Protein 1B8P (pdb70)

InterPro domains:
  IPR001236 Lactate/malate dehydrogenase, N-terminal [PF00056] (6-155)
  IPR001557 L-lactate/malate dehydrogenase [PIRSF000102] (4-310)
  IPR010945 Malate dehydrogenase, type 2 [MF_01517] (2-328)
  IPR010945 Malate dehydrogenase, type 2 [PTHR23382] (4-323)
  IPR010945 Malate dehydrogenase, type 2 [TIGR01759] (4-322)
  IPR015955 Lactate dehydrogenase/glycoside hydrolase, family 4, C-terminal [G3DSA:3.90.110.10] (158-329)
  IPR015955 Lactate dehydrogenase/glycoside hydrolase, family 4, C-terminal [SSF56327] (160-328)
  IPR022383 Lactate/malate dehydrogenase, C-terminal [PF02866] (160-324)
  IPR036291 NAD(P)-binding domain superfamily [SSF51735] (4-158)

CATH classification: 3.40.50.720 (+1 more: 3.90.110.10)

Secondary structure (DSSP, 8-state):
-PPEEEEESSTTSHHHHHHHHHHHTTTTT-TT--EEEEEE--S-HHHHHHHHHHHHHHHTTT-TTEEEEEEESSHHHHTTT-SEEEE-------TT--HHHHHHHHHHHHHHHHHHHHHHS-TT-EEEE-SSSHHHHHHHHHHT-TTS-GGGEEE--HHHHHHHHHHHHHHHT--GGGEES-EEEB-SSTT-EEE-SS-EETTEEHHHHH--HHHIIIIIHHHHHTHHHHHHHHHSS--HHHHHHHHHHHHHHHHH--TT--EEEEEE--SGGGPPTT-EEEEEEEEETTEEEEPP-----HHHHHHHHHHHHHHHHHHHHHGGGG-

Sequence (327 aa):
KTPMRVAVTGAAGQICYSLLFRIANGDMLGKDQPVILQLLEIPNEKAQKALQGVMMEIDDCAFPLLAGMTAHADPMTAFKDADVALLVGARPRGPGMERKDLLEANAQIFTVQGKAIDAVASRNIKVLVVGNPANTNAYIAMKSAPSLPAKNFTAMLRLDHNRALSQIAAKTGKPVSSIEKLFVWGNHSPTMYADYRYAQIDGASVKDMINDDAWNRDTFLPTV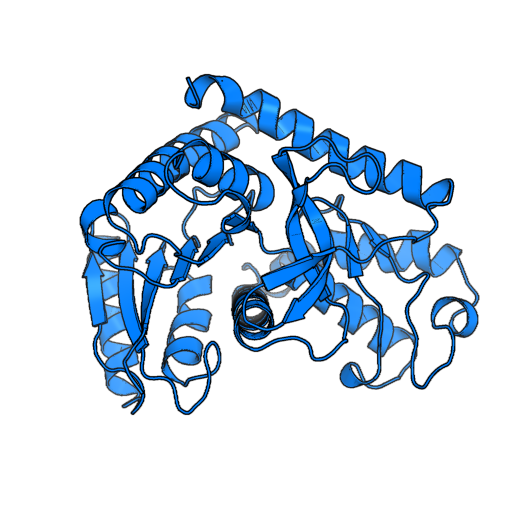GKRGAAIIDARGVSSAASAANAAIDHIHDWVLGTAGKWTTMGIPSDGSYGIPEGVIFGFPVTTENGEYKIVQGLSIDAFSQERINVTLNELLEEQNGVQHLLG

Solvent-accessible surface area: 14045 Å² total; per-residue (Å²): 149,112,52,42,88,0,0,0,2,16,0,32,30,131,43,0,100,36,0,0,37,87,1,1,65,4,36,0,7,15,138,90,12,30,2,24,0,6,0,11,19,102,96,83,143,180,17,45,152,48,1,92,23,12,19,107,76,0,90,124,61,87,36,134,25,34,60,25,33,68,44,28,48,64,24,84,68,0,0,102,74,0,48,1,0,0,0,15,18,33,96,92,141,18,143,81,32,97,92,134,62,29,9,68,34,1,0,100,52,0,14,74,17,0,127,0,0,29,68,31,6,34,112,102,1,37,0,0,0,6,5,78,16,0,1,6,1,0,16,0,0,14,106,13,1,112,71,12,50,51,103,12,0,0,0,2,0,20,10,6,1,34,31,0,26,46,35,0,14,79,101,29,64,74,84,77,104,22,12,75,62,3,0,0,0,0,2,30,23,94,29,0,3,1,0,4,41,67,1,55,1,116,58,47,42,0,75,102,76,25,124,70,64,53,23,6,118,99,58,0,4,53,50,2,16,138,88,20,65,54,39,85,126,87,150,57,80,70,17,11,66,50,8,1,47,0,0,3,35,2,0,61,18,3,39,91,20,14,108,55,76,35,1,1,2,0,0,17,5,93,30,17,47,66,2,58,138,18,8,3,0,0,0,0,0,34,4,124,136,10,84,42,153,20,20,114,74,18,67,51,62,83,49,0,70,110,55,3,64,80,0,20,78,38,7,71,82,14,37,117,23,0,86,110,50,41,129

Nearest PDB structures (foldseek):
  1b8p-assembly1_A  TM=1.003E+00  e=4.719E-67  Aquaspirillum arcticum
  3d5t-assembly2_D  TM=9.968E-01  e=7.799E-53  Burkholderia pseudomallei 1710b
  3d5t-assembly2_C  TM=9.960E-01  e=8.515E-51  Burkholderia pseudomallei 1710b
  1y7t-assembly1_A  TM=9.848E-01  e=8.787E-49  Thermus thermophilus
  1wzi-assembly1_B  TM=9.848E-01  e=1.305E-48  Thermus thermophilus

Radius of gyration: 19.3 Å; Cα contacts (8 Å, |Δi|>4): 641; chains: 1; bounding box: 53×43×47 Å

Organism: Aquaspirillum arcticum (NCBI:txid87645)

Structure (mmCIF, N/CA/C/O backbone):
data_1B8P
#
_entry.id   1B8P
#
_cell.length_a   59.080
_cell.length_b   102.170
_cell.length_c   53.790
_cell.angle_alpha   90.00
_cell.angle_beta   90.00
_cell.angle_gamma   90.00
#
_symmetry.space_group_name_H-M   'P 21 21 2'
#
loop_
_entity.id
_entity.type
_entity.pdbx_description
1 polymer 'PROTEIN (MALATE DEHYDROGENASE)'
2 water water
#
loop_
_atom_site.group_PDB
_atom_site.id
_atom_site.type_symbol
_atom_site.label_atom_id
_atom_site.label_alt_id
_atom_site.label_comp_id
_atom_site.label_asym_id
_atom_site.label_entity_id
_atom_site.label_seq_id
_atom_site.pdbx_PDB_ins_code
_atom_site.Cartn_x
_atom_site.Cartn_y
_atom_site.Cartn_z
_atom_site.occupancy
_atom_site.B_iso_or_equiv
_atom_site.auth_seq_id
_atom_site.auth_comp_id
_atom_site.auth_asym_id
_atom_site.auth_atom_id
_atom_site.pdbx_PDB_model_num
ATOM 1 N N . LYS A 1 3 ? 16.902 8.320 58.694 1.00 43.46 3 LYS A N 1
ATOM 2 C CA . LYS A 1 3 ? 16.718 9.793 58.529 1.00 40.97 3 LYS A CA 1
ATOM 3 C C . LYS A 1 3 ? 16.071 10.176 57.200 1.00 38.56 3 LYS A C 1
ATOM 4 O O . LYS A 1 3 ? 15.937 9.346 56.298 1.00 40.48 3 LYS A O 1
ATOM 10 N N . THR A 1 4 ? 15.621 11.423 57.114 1.00 34.61 4 THR A N 1
ATOM 11 C CA . THR A 1 4 ? 14.941 11.936 55.924 1.00 31.02 4 THR A CA 1
ATOM 12 C C . THR A 1 4 ? 15.754 11.821 54.625 1.00 25.29 4 THR A C 1
ATOM 13 O O . THR A 1 4 ? 16.925 12.183 54.576 1.00 22.70 4 THR A O 1
ATOM 17 N N . PRO A 1 5 ? 15.135 11.284 53.561 1.00 23.14 5 PRO A N 1
ATOM 18 C CA . PRO A 1 5 ? 15.837 11.129 52.289 1.00 22.43 5 PRO A CA 1
ATOM 19 C C . PRO A 1 5 ? 16.287 12.423 51.631 1.00 19.34 5 PRO A C 1
ATOM 20 O O . PRO A 1 5 ? 15.619 13.454 51.721 1.00 20.51 5 PRO A O 1
ATOM 24 N N . MET A 1 6 ? 17.431 12.351 50.966 1.00 16.48 6 MET A N 1
ATOM 25 C CA . MET A 1 6 ? 17.983 13.488 50.254 1.00 13.63 6 MET A CA 1
ATOM 26 C C . MET A 1 6 ? 17.694 13.312 48.783 1.00 11.09 6 MET A C 1
ATOM 27 O O . MET A 1 6 ? 17.759 12.199 48.267 1.00 11.83 6 MET A O 1
ATOM 32 N N . ARG A 1 7 ? 17.337 14.401 48.108 1.00 10.49 7 ARG A N 1
ATOM 33 C CA . ARG A 1 7 ? 17.034 14.343 46.685 1.00 9.27 7 ARG A CA 1
ATOM 34 C C . ARG A 1 7 ? 18.303 14.621 45.910 1.00 9.47 7 ARG A C 1
ATOM 35 O O . ARG A 1 7 ? 18.942 15.656 46.092 1.00 10.98 7 ARG A O 1
ATOM 43 N N . VAL A 1 8 ? 18.700 13.652 45.098 1.00 8.79 8 VAL A N 1
ATOM 44 C CA . VAL A 1 8 ? 19.912 13.739 44.302 1.00 6.06 8 VAL A CA 1
ATOM 45 C C . VAL A 1 8 ? 19.551 13.790 42.846 1.00 5.15 8 VAL A C 1
ATOM 46 O O . VAL A 1 8 ? 18.977 12.848 42.324 1.00 6.62 8 VAL A O 1
ATOM 50 N N . ALA A 1 9 ? 19.888 14.896 42.191 1.00 4.01 9 ALA A N 1
ATOM 51 C CA . ALA A 1 9 ? 19.614 15.068 40.780 1.00 5.95 9 ALA A CA 1
ATOM 52 C C . ALA A 1 9 ? 20.873 14.747 40.002 1.00 6.28 9 ALA A C 1
ATOM 53 O O . ALA A 1 9 ? 21.960 15.199 40.368 1.00 9.28 9 ALA A O 1
ATOM 55 N N . VAL A 1 10 ? 20.730 13.985 38.924 1.00 4.61 10 VAL A N 1
ATOM 56 C CA . VAL A 1 10 ? 21.871 13.595 38.103 1.00 7.76 10 VAL A CA 1
ATOM 57 C C . VAL A 1 10 ? 21.552 13.764 36.631 1.00 8.30 10 VAL A C 1
ATOM 58 O O . VAL A 1 10 ? 20.495 13.323 36.170 1.00 11.06 10 VAL A O 1
ATOM 62 N N . THR A 1 11 ? 22.450 14.418 35.894 1.00 6.75 11 THR A N 1
ATOM 63 C CA . THR A 1 11 ? 22.244 14.639 34.460 1.00 6.96 11 THR A CA 1
ATOM 64 C C . THR A 1 11 ? 22.963 13.591 33.615 1.00 5.03 11 THR A C 1
ATOM 65 O O . THR A 1 11 ? 23.781 12.845 34.141 1.00 7.68 11 THR A O 1
ATOM 69 N N . GLY A 1 12 ? 22.659 13.556 32.315 1.00 5.02 12 GLY A N 1
ATOM 70 C CA . GLY A 1 12 ? 23.235 12.571 31.404 1.00 7.68 12 GLY A CA 1
ATOM 71 C C . GLY A 1 12 ? 23.113 11.172 31.996 1.00 10.02 12 GLY A C 1
ATOM 72 O O . GLY A 1 12 ? 24.006 10.325 31.822 1.00 8.36 12 GLY A O 1
ATOM 73 N N . ALA A 1 13 ? 21.961 10.908 32.621 1.00 9.29 13 ALA A N 1
ATOM 74 C CA . ALA A 1 13 ? 21.709 9.648 33.326 1.00 8.08 13 ALA A CA 1
ATOM 75 C C . ALA A 1 13 ? 21.708 8.333 32.554 1.00 6.70 13 ALA A C 1
ATOM 76 O O . ALA A 1 13 ? 21.788 7.283 33.173 1.00 8.86 13 ALA A O 1
ATOM 78 N N . ALA A 1 14 ? 21.582 8.376 31.232 1.00 6.32 14 ALA A N 1
ATOM 79 C CA . ALA A 1 14 ? 21.615 7.157 30.440 1.00 9.11 14 ALA A CA 1
ATOM 80 C C . ALA A 1 14 ? 23.010 6.953 29.847 1.00 11.62 14 ALA A C 1
ATOM 81 O O . ALA A 1 14 ? 23.194 6.078 29.013 1.00 13.56 14 ALA A O 1
ATOM 83 N N . GLY A 1 15 ? 23.970 7.800 30.228 1.00 12.75 15 GLY A N 1
ATOM 84 C CA . GLY A 1 15 ? 25.329 7.697 29.711 1.00 10.71 15 GLY A CA 1
ATOM 85 C C . GLY A 1 15 ? 26.250 6.768 30.488 1.00 11.26 15 GLY A C 1
ATOM 86 O O . GLY A 1 15 ? 25.900 6.238 31.545 1.00 9.26 15 GLY A O 1
ATOM 87 N N . GLN A 1 16 ? 27.471 6.637 29.992 1.00 11.32 16 GLN A N 1
ATOM 88 C CA . GLN A 1 16 ? 28.457 5.755 30.596 1.00 11.51 16 GLN A CA 1
ATOM 89 C C . GLN A 1 16 ? 28.853 6.024 32.033 1.00 9.59 16 GLN A C 1
ATOM 90 O O . GLN A 1 16 ? 28.853 5.117 32.846 1.00 8.58 16 GLN A O 1
ATOM 96 N N . ILE A 1 17 ? 29.268 7.251 32.343 1.00 7.52 17 ILE A N 1
ATOM 97 C CA . ILE A 1 17 ? 29.669 7.551 33.714 1.00 6.28 17 ILE A CA 1
ATOM 98 C C . ILE A 1 17 ? 28.546 7.228 34.679 1.00 6.61 17 ILE A C 1
ATOM 99 O O . ILE A 1 17 ? 28.758 6.637 35.744 1.00 4.60 17 ILE A O 1
ATOM 104 N N . CYS A 1 18 ? 27.336 7.632 34.309 1.00 8.69 18 CYS A N 1
ATOM 105 C CA . CYS A 1 18 ? 26.188 7.371 35.166 1.00 8.46 18 CYS A CA 1
ATOM 106 C C . CYS A 1 18 ? 25.909 5.879 35.366 1.00 7.87 18 CYS A C 1
ATOM 107 O O . CYS A 1 18 ? 25.497 5.464 36.454 1.00 7.91 18 CYS A O 1
ATOM 110 N N . TYR A 1 19 ? 26.159 5.073 34.335 1.00 8.64 19 TYR A N 1
ATOM 111 C CA . TYR A 1 19 ? 25.936 3.634 34.466 1.00 10.56 19 TYR A CA 1
ATOM 112 C C . TYR A 1 19 ? 26.803 3.016 35.582 1.00 11.67 19 TYR A C 1
ATOM 113 O O . TYR A 1 19 ? 26.407 2.011 36.173 1.00 10.70 19 TYR A O 1
ATOM 122 N N . SER A 1 20 ? 27.970 3.612 35.863 1.00 11.14 20 SER A N 1
ATOM 123 C CA . SER A 1 20 ? 28.829 3.136 36.957 1.00 13.21 20 SER A CA 1
ATOM 124 C C . SER A 1 20 ? 28.508 3.935 38.216 1.00 13.62 20 SER A C 1
ATOM 125 O O . SER A 1 20 ? 28.797 3.503 39.328 1.00 19.22 20 SER A O 1
ATOM 128 N N . LEU A 1 21 ? 27.927 5.117 38.043 1.00 10.53 21 LEU A N 1
ATOM 129 C CA . LEU A 1 21 ? 27.612 5.990 39.173 1.00 9.88 21 LEU A CA 1
ATOM 130 C C . LEU A 1 21 ? 26.312 5.734 39.944 1.00 6.83 21 LEU A C 1
ATOM 131 O O . LEU A 1 21 ? 26.307 5.665 41.178 1.00 7.22 21 LEU A O 1
ATOM 136 N N . LEU A 1 22 ? 25.213 5.605 39.224 1.00 7.66 22 LEU A N 1
ATOM 137 C CA . LEU A 1 22 ? 23.911 5.451 39.876 1.00 8.96 22 LEU A CA 1
ATOM 138 C C . LEU A 1 22 ? 23.751 4.305 40.875 1.00 8.06 22 LEU A C 1
ATOM 139 O O . LEU A 1 22 ? 23.157 4.488 41.940 1.00 10.16 22 LEU A O 1
ATOM 144 N N . PHE A 1 23 ? 24.276 3.130 40.536 1.00 7.48 23 PHE A N 1
ATOM 145 C CA . PHE A 1 23 ? 24.162 1.966 41.403 1.00 7.15 23 PHE A CA 1
ATOM 146 C C . PHE A 1 23 ? 24.917 2.157 42.711 1.00 8.88 23 PHE A C 1
ATOM 147 O O . PHE A 1 23 ? 24.467 1.708 43.768 1.00 8.20 23 PHE A O 1
ATOM 155 N N . ARG A 1 24 ? 26.063 2.836 42.649 1.00 10.39 24 ARG A N 1
ATOM 156 C CA . ARG A 1 24 ? 26.829 3.088 43.862 1.00 8.77 24 ARG A CA 1
ATOM 157 C C . ARG A 1 24 ? 26.153 4.150 44.736 1.00 8.46 24 ARG A C 1
ATOM 158 O O . ARG A 1 24 ? 26.217 4.078 45.964 1.00 8.41 24 ARG A O 1
ATOM 166 N N . ILE A 1 25 ? 25.519 5.147 44.120 1.00 7.77 25 ILE A N 1
ATOM 167 C CA . ILE A 1 25 ? 24.806 6.149 44.921 1.00 9.39 25 ILE A CA 1
ATOM 168 C C . ILE A 1 25 ? 23.646 5.425 45.651 1.00 7.71 25 ILE A C 1
ATOM 169 O O . ILE A 1 25 ? 23.445 5.600 46.862 1.00 6.51 25 ILE A O 1
ATOM 174 N N . ALA A 1 26 ? 22.885 4.626 44.901 1.00 8.76 26 ALA A N 1
ATOM 175 C CA . ALA A 1 26 ? 21.744 3.876 45.462 1.00 10.12 26 ALA A CA 1
ATOM 176 C C . ALA A 1 26 ? 22.154 2.861 46.543 1.00 8.52 26 ALA A C 1
ATOM 177 O O . ALA A 1 26 ? 21.373 2.547 47.458 1.00 10.08 26 ALA A O 1
ATOM 179 N N . ASN A 1 27 ? 23.400 2.399 46.454 1.00 9.93 27 ASN A N 1
ATOM 180 C CA . ASN A 1 27 ? 23.976 1.445 47.399 1.00 9.07 27 ASN A CA 1
ATOM 181 C C . ASN A 1 27 ? 24.391 2.135 48.709 1.00 8.98 27 ASN A C 1
ATOM 182 O O . ASN A 1 27 ? 24.688 1.476 49.705 1.00 10.13 27 ASN A O 1
ATOM 187 N N . GLY A 1 28 ? 24.354 3.465 48.724 1.00 6.87 28 GLY A N 1
ATOM 188 C CA . GLY A 1 28 ? 24.724 4.200 49.910 1.00 6.37 28 GLY A CA 1
ATOM 189 C C . GLY A 1 28 ? 26.182 4.640 49.973 1.00 8.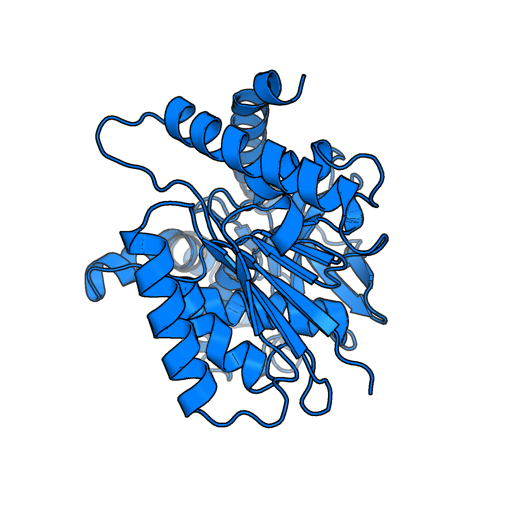32 28 GLY A C 1
ATOM 190 O O . GLY A 1 28 ? 26.618 5.132 51.009 1.00 9.16 28 GLY A O 1
ATOM 191 N N . ASP A 1 29 ? 26.928 4.499 48.881 1.00 8.23 29 ASP A N 1
ATOM 192 C CA . ASP A 1 29 ? 28.338 4.871 48.867 1.00 9.97 29 ASP A CA 1
ATOM 193 C C . ASP A 1 29 ? 28.620 6.370 48.992 1.00 13.07 29 ASP A C 1
ATOM 194 O O . ASP A 1 29 ? 29.663 6.764 49.515 1.00 11.93 29 ASP A O 1
ATOM 199 N N . MET A 1 30 ? 27.730 7.201 48.464 1.00 11.12 30 MET A N 1
ATOM 200 C CA . MET A 1 30 ? 27.960 8.640 48.463 1.00 10.80 30 MET A CA 1
ATOM 201 C C . MET A 1 30 ? 27.587 9.454 49.710 1.00 12.18 30 MET A C 1
ATOM 202 O O . MET A 1 30 ? 28.365 10.296 50.164 1.00 11.31 30 MET A O 1
ATOM 207 N N . LEU A 1 31 ? 26.426 9.176 50.294 1.00 10.32 31 LEU A N 1
ATOM 208 C CA . LEU A 1 31 ? 25.963 9.942 51.441 1.00 12.08 31 LEU A CA 1
ATOM 209 C C . LEU A 1 31 ? 25.874 9.163 52.743 1.00 12.93 31 LEU A C 1
ATOM 210 O O . LEU A 1 31 ? 25.463 9.704 53.763 1.00 13.51 31 LEU A O 1
ATOM 215 N N . GLY A 1 32 ? 26.285 7.902 52.721 1.00 12.96 32 GLY A N 1
ATOM 216 C CA . GLY A 1 32 ? 26.216 7.111 53.931 1.00 14.24 32 GLY A CA 1
ATOM 217 C C . GLY A 1 32 ? 25.229 5.965 53.830 1.00 14.23 32 GLY A C 1
ATOM 218 O O . GLY A 1 32 ? 24.236 6.035 53.100 1.00 13.00 32 GLY A O 1
ATOM 219 N N . LYS A 1 33 ? 25.499 4.920 54.607 1.00 14.03 33 LYS A N 1
ATOM 220 C CA . LYS A 1 33 ? 24.672 3.721 54.620 1.00 17.91 33 LYS A CA 1
ATOM 221 C C . LYS A 1 33 ? 23.340 3.873 55.347 1.00 16.96 33 LYS A C 1
ATOM 222 O O . LYS A 1 33 ? 22.483 3.005 55.261 1.00 17.51 33 LYS A O 1
ATOM 228 N N . ASP A 1 34 ? 23.184 4.967 56.076 1.00 17.47 34 ASP A N 1
ATOM 229 C CA . ASP A 1 34 ? 21.966 5.242 56.831 1.00 17.68 34 ASP A CA 1
ATOM 230 C C . ASP A 1 34 ? 21.197 6.384 56.202 1.00 16.12 34 ASP A C 1
ATOM 231 O O . ASP A 1 34 ? 20.258 6.905 56.803 1.00 17.14 34 ASP A O 1
ATOM 236 N N . GLN A 1 35 ? 21.588 6.759 54.989 1.00 14.30 35 GLN A N 1
ATOM 237 C CA . GLN A 1 35 ? 20.968 7.886 54.308 1.00 12.65 35 GLN A CA 1
ATOM 238 C C . GLN A 1 35 ? 20.180 7.520 53.061 1.00 10.43 35 GLN A C 1
ATOM 239 O O . GLN A 1 35 ? 20.752 7.238 52.007 1.00 8.23 35 GLN A O 1
ATOM 245 N N . PRO A 1 36 ? 18.836 7.518 53.171 1.00 11.50 36 PRO A N 1
ATOM 246 C CA . PRO A 1 36 ? 17.969 7.189 52.039 1.00 8.85 36 PRO A CA 1
ATOM 247 C C . PRO A 1 36 ? 18.094 8.286 50.985 1.00 9.30 36 PRO A C 1
ATOM 248 O O . PRO A 1 36 ? 18.327 9.460 51.310 1.00 10.05 36 PRO A O 1
ATOM 252 N N . VAL A 1 37 ? 17.984 7.896 49.723 1.00 7.87 37 VAL A N 1
ATOM 253 C CA . VAL A 1 37 ? 18.091 8.844 48.637 1.00 9.64 37 VAL A CA 1
ATOM 254 C C . VAL A 1 37 ? 16.938 8.730 47.654 1.00 10.40 37 VAL A C 1
ATOM 255 O O . VAL A 1 37 ? 16.309 7.679 47.527 1.00 9.11 37 VAL A O 1
ATOM 259 N N . ILE A 1 38 ? 16.625 9.849 47.014 1.00 9.99 38 ILE A N 1
ATOM 260 C CA . ILE A 1 38 ? 15.601 9.901 45.976 1.00 9.51 38 ILE A CA 1
ATOM 261 C C . ILE A 1 38 ? 16.386 10.380 44.745 1.00 9.60 38 ILE A C 1
ATOM 262 O O . ILE A 1 38 ? 17.019 11.432 44.789 1.00 9.99 38 ILE A O 1
ATOM 267 N N . LEU A 1 39 ? 16.380 9.602 43.669 1.00 7.20 39 LEU A N 1
ATOM 268 C CA . LEU A 1 39 ? 17.114 9.968 42.458 1.00 8.31 39 LEU A CA 1
ATOM 269 C C . LEU A 1 39 ? 16.206 10.655 41.461 1.00 8.59 39 LEU A C 1
ATOM 270 O O . LEU A 1 39 ? 15.136 10.134 41.137 1.00 11.33 39 LEU A O 1
ATOM 275 N N . GLN A 1 40 ? 16.616 11.829 40.997 1.00 7.22 40 GLN A N 1
ATOM 276 C CA . GLN A 1 40 ? 15.850 12.597 40.005 1.00 8.38 40 GLN A CA 1
ATOM 277 C C . GLN A 1 40 ? 16.813 12.615 38.831 1.00 9.30 40 GLN A C 1
ATOM 278 O O . GLN A 1 40 ? 17.861 13.270 38.853 1.00 8.75 40 GLN A O 1
ATOM 284 N N . LEU A 1 41 ? 16.498 11.782 37.854 1.00 9.59 41 LEU A N 1
ATOM 285 C CA . LEU A 1 41 ? 17.360 11.588 36.702 1.00 9.82 41 LEU A CA 1
ATOM 286 C C . LEU A 1 41 ? 16.949 12.368 35.478 1.00 10.88 41 LEU A C 1
ATOM 287 O O . LEU A 1 41 ? 15.774 12.366 35.096 1.00 9.96 41 LEU A O 1
ATOM 292 N N . LEU A 1 42 ? 17.938 13.002 34.848 1.00 8.99 42 LEU A N 1
ATOM 293 C CA . LEU A 1 42 ? 17.720 13.800 33.653 1.00 9.43 42 LEU A CA 1
ATOM 294 C C . LEU A 1 42 ? 18.503 13.315 32.447 1.00 8.35 42 LEU A C 1
ATOM 295 O O . LEU A 1 42 ? 19.683 12.963 32.544 1.00 8.38 42 LEU A O 1
ATOM 300 N N . GLU A 1 43 ? 17.822 13.305 31.310 1.00 8.39 43 GLU A N 1
ATOM 301 C CA . GLU A 1 43 ? 18.404 12.966 30.027 1.00 10.67 43 GLU A CA 1
ATOM 302 C C . GLU A 1 43 ? 17.765 13.909 29.027 1.00 13.00 43 GLU A C 1
ATOM 303 O O . GLU A 1 43 ? 16.741 14.540 29.333 1.00 10.98 43 GLU A O 1
ATOM 309 N N . ILE A 1 44 ? 18.388 14.049 27.857 1.00 13.08 44 ILE A N 1
ATOM 310 C CA . ILE A 1 44 ? 17.831 14.903 26.810 1.00 14.79 44 ILE A CA 1
ATOM 311 C C . ILE A 1 44 ? 16.438 14.374 26.407 1.00 18.62 44 ILE A C 1
ATOM 312 O O . ILE A 1 44 ? 16.148 13.183 26.560 1.00 19.48 44 ILE A O 1
ATOM 317 N N . PRO A 1 45 ? 15.558 15.253 25.891 1.00 21.46 45 PRO A N 1
ATOM 318 C CA . PRO A 1 45 ? 14.206 14.838 25.493 1.00 22.95 45 PRO A CA 1
ATOM 319 C C . PRO A 1 45 ? 14.059 13.757 24.421 1.00 23.23 45 PRO A C 1
ATOM 320 O O . PRO A 1 45 ? 13.004 13.128 24.330 1.00 25.32 45 PRO A O 1
ATOM 324 N N . ASN A 1 46 ? 15.100 13.532 23.625 1.00 22.05 46 ASN A N 1
ATOM 325 C CA . ASN A 1 46 ? 15.062 12.530 22.547 1.00 22.69 46 ASN A CA 1
ATOM 326 C C . ASN A 1 46 ? 14.553 11.141 22.973 1.00 21.23 46 ASN A C 1
ATOM 327 O O . ASN A 1 46 ? 14.941 10.613 24.010 1.00 16.87 46 ASN A O 1
ATOM 332 N N . GLU A 1 47 ? 13.677 10.564 22.154 1.00 22.86 47 GLU A N 1
ATOM 333 C CA . GLU A 1 47 ? 13.059 9.261 22.428 1.00 26.09 47 GLU A CA 1
ATOM 334 C C . GLU A 1 47 ? 14.030 8.132 22.785 1.00 23.95 47 GLU A C 1
ATOM 335 O O . GLU A 1 47 ? 13.804 7.379 23.732 1.00 22.53 47 GLU A O 1
ATOM 341 N N . LYS A 1 48 ? 15.086 8.001 21.995 1.00 23.48 48 LYS A N 1
ATOM 342 C CA . LYS A 1 48 ? 16.094 6.978 22.221 1.00 23.85 48 LYS A CA 1
ATOM 343 C C . LYS A 1 48 ? 16.749 7.135 23.604 1.00 20.87 48 LYS A C 1
ATOM 344 O O . LYS A 1 48 ? 16.953 6.159 24.314 1.00 19.89 48 LYS A O 1
ATOM 350 N N . ALA A 1 49 ? 17.104 8.366 23.959 1.00 17.95 49 ALA A N 1
ATOM 351 C CA . ALA A 1 49 ? 17.731 8.660 25.238 1.00 13.83 49 ALA A CA 1
ATOM 352 C C . ALA A 1 49 ? 16.798 8.401 26.407 1.00 12.35 49 ALA A C 1
ATOM 353 O O . ALA A 1 49 ? 17.227 7.910 27.449 1.00 10.57 49 ALA A O 1
ATOM 355 N N . GLN A 1 50 ? 15.532 8.791 26.256 1.00 12.28 50 GLN A N 1
ATOM 356 C CA . GLN A 1 50 ? 14.540 8.591 27.310 1.00 12.70 50 GLN A CA 1
ATOM 357 C C . GLN A 1 50 ? 14.224 7.105 27.504 1.00 12.06 50 GLN A C 1
ATOM 358 O O . GLN A 1 50 ? 13.969 6.650 28.625 1.00 11.21 50 GLN A O 1
ATOM 364 N N . LYS A 1 51 ? 14.221 6.367 26.400 1.00 11.78 51 LYS A N 1
ATOM 365 C CA . LYS A 1 51 ? 13.977 4.935 26.433 1.00 14.26 51 LYS A CA 1
ATOM 366 C C . LYS A 1 51 ? 15.151 4.255 27.154 1.00 13.38 51 LYS A C 1
ATOM 367 O O . LYS A 1 51 ? 14.949 3.391 28.011 1.00 12.20 51 LYS A O 1
ATOM 373 N N . ALA A 1 52 ? 16.376 4.659 26.819 1.00 11.82 52 ALA A N 1
ATOM 374 C CA . ALA A 1 52 ? 17.557 4.092 27.456 1.00 9.73 52 ALA A CA 1
ATOM 375 C C . ALA A 1 52 ? 17.534 4.389 28.960 1.00 11.55 52 ALA A C 1
ATOM 376 O O . ALA A 1 52 ? 17.927 3.545 29.773 1.00 10.31 52 ALA A O 1
ATOM 378 N N . LEU A 1 53 ? 17.073 5.585 29.331 1.00 10.04 53 LEU A N 1
ATOM 379 C CA . LEU A 1 53 ? 16.988 5.968 30.735 1.00 9.22 53 LEU A CA 1
ATOM 380 C C . LEU A 1 53 ? 15.967 5.065 31.442 1.00 10.39 53 LEU A C 1
ATOM 381 O O . LEU A 1 53 ? 16.122 4.721 32.611 1.00 10.95 53 LEU A O 1
ATOM 386 N N . GLN A 1 54 ? 14.909 4.703 30.733 1.00 11.79 54 GLN A N 1
ATOM 387 C CA . GLN A 1 54 ? 13.899 3.820 31.297 1.00 15.54 54 GLN A CA 1
ATOM 388 C C . GLN A 1 54 ? 14.558 2.461 31.610 1.00 13.26 54 GLN A C 1
ATOM 389 O O . GLN A 1 54 ? 14.304 1.866 32.658 1.00 11.18 54 GLN A O 1
ATOM 395 N N . GLY A 1 55 ? 15.437 2.011 30.710 1.00 12.87 55 GLY A N 1
ATOM 396 C CA . GLY A 1 55 ? 16.146 0.752 30.884 1.00 10.82 55 GLY A CA 1
ATOM 397 C C . GLY A 1 55 ? 17.076 0.748 32.090 1.00 12.32 55 GLY A C 1
ATOM 398 O O . GLY A 1 55 ? 17.174 -0.243 32.817 1.00 10.84 55 GLY A O 1
ATOM 399 N N . VAL A 1 56 ? 17.793 1.848 32.287 1.00 10.40 56 VAL A N 1
ATOM 400 C CA . VAL A 1 56 ? 18.692 1.973 33.422 1.00 9.86 56 VAL A CA 1
ATOM 401 C C . VAL A 1 56 ? 17.887 1.934 34.719 1.00 8.47 56 VAL A C 1
ATOM 402 O O . VAL A 1 56 ? 18.299 1.323 35.706 1.00 7.88 56 VAL A O 1
ATOM 406 N N . MET A 1 57 ? 16.746 2.610 34.720 1.00 7.20 57 MET A N 1
ATOM 407 C CA . MET A 1 57 ? 15.884 2.638 35.887 1.00 9.94 57 MET A CA 1
ATOM 408 C C . MET A 1 57 ? 15.366 1.236 36.217 1.00 8.85 57 MET A C 1
ATOM 409 O O . MET A 1 57 ? 15.212 0.896 37.395 1.00 10.32 57 MET A O 1
ATOM 414 N N . MET A 1 58 ? 15.047 0.452 35.187 1.00 7.28 58 MET A N 1
ATOM 415 C CA . MET A 1 58 ? 14.602 -0.921 35.404 1.00 8.08 58 MET A CA 1
ATOM 416 C C . MET A 1 58 ? 15.699 -1.703 36.137 1.00 8.69 58 MET A C 1
ATOM 417 O O . MET A 1 58 ? 15.425 -2.390 37.125 1.00 8.74 58 MET A O 1
ATOM 422 N N . GLU A 1 59 ? 16.940 -1.587 35.660 1.00 8.75 59 GLU A N 1
ATOM 423 C CA . GLU A 1 59 ? 18.076 -2.256 36.302 1.00 6.51 59 GLU A CA 1
ATOM 424 C C . GLU A 1 59 ? 18.276 -1.855 37.760 1.00 7.46 59 GLU A C 1
ATOM 425 O O . GLU A 1 59 ? 18.596 -2.696 38.603 1.00 7.09 59 GLU A O 1
ATOM 431 N N . ILE A 1 60 ? 18.138 -0.562 38.058 1.00 8.38 60 ILE A N 1
ATOM 432 C CA . ILE A 1 60 ? 18.297 -0.068 39.427 1.00 6.93 60 ILE A CA 1
ATOM 433 C C . ILE A 1 60 ? 17.222 -0.696 40.314 1.00 6.83 60 ILE A C 1
ATOM 434 O O . ILE A 1 60 ? 17.485 -1.083 41.457 1.00 6.73 60 ILE A O 1
ATOM 439 N N . ASP A 1 61 ? 15.995 -0.758 39.807 1.00 8.63 61 ASP A N 1
ATOM 440 C CA . ASP A 1 61 ? 14.916 -1.382 40.566 1.00 9.00 61 ASP A CA 1
ATOM 441 C C . ASP A 1 61 ? 15.268 -2.847 40.818 1.00 6.87 61 ASP A C 1
ATOM 442 O O . ASP A 1 61 ? 15.038 -3.368 41.904 1.00 8.31 61 ASP A O 1
ATOM 447 N N . ASP A 1 62 ? 15.813 -3.498 39.798 1.00 7.67 62 ASP A N 1
ATOM 448 C CA . ASP A 1 62 ? 16.182 -4.907 39.880 1.00 6.86 62 ASP A CA 1
ATOM 449 C C . ASP A 1 62 ? 17.327 -5.230 40.819 1.00 8.91 62 ASP A C 1
ATOM 450 O O . ASP A 1 62 ? 17.710 -6.404 40.940 1.00 9.33 62 ASP A O 1
ATOM 455 N N . CYS A 1 63 ? 17.903 -4.201 41.447 1.00 7.37 63 CYS A N 1
ATOM 456 C CA . CYS A 1 63 ? 18.972 -4.405 42.417 1.00 6.64 63 CYS A CA 1
ATOM 457 C C . CYS A 1 63 ? 18.407 -4.452 43.815 1.00 6.09 63 CYS A C 1
ATOM 458 O O . CYS A 1 63 ? 19.112 -4.807 44.754 1.00 9.60 63 CYS A O 1
ATOM 461 N N . ALA A 1 64 ? 17.142 -4.076 43.968 1.00 6.68 64 ALA A N 1
ATOM 462 C CA . ALA A 1 64 ? 16.500 -4.091 45.279 1.00 7.30 64 ALA A CA 1
ATOM 463 C C . ALA A 1 64 ? 17.277 -3.360 46.383 1.00 8.59 64 ALA A C 1
ATOM 464 O O . ALA A 1 64 ? 17.482 -3.906 47.471 1.00 10.44 64 ALA A O 1
ATOM 466 N N . PHE A 1 65 ? 17.676 -2.117 46.112 1.00 8.46 65 PHE A N 1
ATOM 467 C CA . PHE A 1 65 ? 18.420 -1.293 47.074 1.00 8.13 65 PHE A CA 1
ATOM 468 C C . PHE A 1 65 ? 17.512 -0.759 48.189 1.00 8.27 65 PHE A C 1
ATOM 469 O O . PHE A 1 65 ? 16.563 -0.010 47.924 1.00 8.92 65 PHE A O 1
ATOM 477 N N . PRO A 1 66 ? 17.791 -1.123 49.451 1.00 8.29 66 PRO A N 1
ATOM 478 C CA . PRO A 1 66 ? 16.953 -0.633 50.544 1.00 10.37 66 PRO A CA 1
ATOM 479 C C . PRO A 1 66 ? 16.956 0.888 50.759 1.00 13.34 66 PRO A C 1
ATOM 480 O O . PRO A 1 66 ? 15.973 1.436 51.248 1.00 13.35 66 PRO A O 1
ATOM 484 N N . LEU A 1 67 ? 18.050 1.565 50.395 1.00 13.08 67 LEU A N 1
ATOM 485 C CA . LEU A 1 67 ? 18.158 3.023 50.559 1.00 12.16 67 LEU A CA 1
ATOM 486 C C . LEU A 1 67 ? 17.418 3.855 49.498 1.00 11.13 67 LEU A C 1
ATOM 487 O O . LEU A 1 67 ? 17.219 5.048 49.683 1.00 13.25 67 LEU A O 1
ATOM 492 N N . LEU A 1 68 ? 17.062 3.248 48.375 1.00 10.82 68 LEU A N 1
ATOM 493 C CA . LEU A 1 68 ? 16.376 3.970 47.313 1.00 11.88 68 LEU A CA 1
ATOM 494 C C . LEU A 1 68 ? 14.911 4.241 47.682 1.00 14.24 68 LEU A C 1
ATOM 495 O O . LEU A 1 68 ? 14.045 3.370 47.544 1.00 13.99 68 LEU A O 1
ATOM 500 N N . ALA A 1 69 ? 14.652 5.454 48.154 1.00 12.41 69 ALA A N 1
ATOM 501 C CA . ALA A 1 69 ? 13.324 5.874 48.577 1.00 12.81 69 ALA A CA 1
ATOM 502 C C . ALA A 1 69 ? 12.457 6.391 47.440 1.00 14.36 69 ALA A C 1
ATOM 503 O O . ALA A 1 69 ? 11.283 6.699 47.651 1.00 19.25 69 ALA A O 1
ATOM 505 N N . GLY A 1 70 ? 13.020 6.502 46.245 1.00 11.27 70 GLY A N 1
ATOM 506 C CA . GLY A 1 70 ? 12.251 7.009 45.126 1.00 11.32 70 GLY A CA 1
ATOM 507 C C . GLY A 1 70 ? 13.137 7.297 43.944 1.00 8.10 70 GLY A C 1
ATOM 508 O O . GLY A 1 70 ? 14.336 7.456 44.095 1.00 10.54 70 GLY A O 1
ATOM 509 N N . MET A 1 71 ? 12.554 7.366 42.764 1.00 7.66 71 MET A N 1
ATOM 510 C CA . MET A 1 71 ? 13.332 7.605 41.566 1.00 9.53 71 MET A CA 1
ATOM 511 C C . MET A 1 71 ? 12.400 8.038 40.454 1.00 10.31 71 MET A C 1
ATOM 512 O O . MET A 1 71 ? 11.390 7.378 40.176 1.00 9.36 71 MET A O 1
ATOM 517 N N . THR A 1 72 ? 12.722 9.158 39.822 1.00 8.48 72 THR A N 1
ATOM 518 C CA . THR A 1 72 ? 11.897 9.681 38.745 1.00 9.62 72 THR A CA 1
ATOM 519 C C . THR A 1 72 ? 12.764 10.087 37.562 1.00 8.77 72 THR A C 1
ATOM 520 O O . THR A 1 72 ? 13.939 10.429 37.735 1.00 8.38 72 THR A O 1
ATOM 524 N N . ALA A 1 73 ? 12.206 9.986 36.361 1.00 7.31 73 ALA A N 1
ATOM 525 C CA . ALA A 1 73 ? 12.919 10.368 35.143 1.00 8.74 73 ALA A CA 1
ATOM 526 C C . ALA A 1 73 ? 12.363 11.699 34.640 1.00 9.87 73 ALA A C 1
ATOM 527 O O . ALA A 1 73 ? 11.153 11.950 34.728 1.00 10.53 73 ALA A O 1
ATOM 529 N N . HIS A 1 74 ? 13.232 12.525 34.070 1.00 7.90 74 HIS A N 1
ATOM 530 C CA . HIS A 1 74 ? 12.844 13.845 33.570 1.00 9.26 74 HIS A CA 1
ATOM 531 C C . HIS A 1 74 ? 13.443 14.163 32.216 1.00 8.60 74 HIS A C 1
ATOM 532 O O . HIS A 1 74 ? 14.465 13.604 31.832 1.00 9.94 74 HIS A O 1
ATOM 539 N N . ALA A 1 75 ? 12.807 15.080 31.497 1.00 9.18 75 ALA A N 1
ATOM 540 C CA . ALA A 1 75 ? 13.314 15.511 30.195 1.00 8.86 75 ALA A CA 1
ATOM 541 C C . ALA A 1 75 ? 13.547 17.028 30.230 1.00 9.08 75 ALA A C 1
ATOM 542 O O . ALA A 1 75 ? 13.990 17.621 29.253 1.00 13.14 75 ALA A O 1
ATOM 544 N N . ASP A 1 76 ? 13.330 17.626 31.391 1.00 10.23 76 ASP A N 1
ATOM 545 C CA . ASP A 1 76 ? 13.439 19.075 31.568 1.00 13.63 76 ASP A CA 1
ATOM 546 C C . ASP A 1 76 ? 14.183 19.375 32.862 1.00 11.37 76 ASP A C 1
ATOM 547 O O . ASP A 1 76 ? 13.836 18.848 33.916 1.00 12.86 76 ASP A O 1
ATOM 552 N N . PRO A 1 77 ? 15.253 20.195 32.792 1.00 11.10 77 PRO A N 1
ATOM 553 C CA . PRO A 1 77 ? 15.985 20.502 34.025 1.00 9.50 77 PRO A CA 1
ATOM 554 C C . PRO A 1 77 ? 15.126 21.146 35.107 1.00 8.83 77 PRO A C 1
ATOM 555 O O . PRO A 1 77 ? 15.389 20.986 36.294 1.00 8.32 77 PRO A O 1
ATOM 559 N N . MET A 1 78 ? 14.100 21.885 34.693 1.00 10.81 78 MET A N 1
ATOM 560 C CA . MET A 1 78 ? 13.220 22.551 35.649 1.00 12.68 78 MET A CA 1
ATOM 561 C C . MET A 1 78 ? 12.517 21.549 36.568 1.00 11.36 78 MET A C 1
ATOM 562 O O . MET A 1 78 ? 12.256 21.852 37.727 1.00 13.78 78 MET A O 1
ATOM 567 N N . THR A 1 79 ? 12.163 20.375 36.059 1.00 11.02 79 THR A N 1
ATOM 568 C CA . THR A 1 79 ? 11.541 19.384 36.939 1.00 10.47 79 THR A CA 1
ATOM 569 C C . THR A 1 79 ? 12.623 18.523 37.625 1.00 9.44 79 THR A C 1
ATOM 570 O O . THR A 1 79 ? 12.503 18.193 38.804 1.00 7.87 79 THR A O 1
ATOM 574 N N . ALA A 1 80 ? 13.688 18.194 36.894 1.00 9.30 80 ALA A N 1
ATOM 575 C CA . ALA A 1 80 ? 14.766 17.378 37.444 1.00 8.61 80 ALA A CA 1
ATOM 576 C C . ALA A 1 80 ? 15.418 17.989 38.689 1.00 8.70 80 ALA A C 1
ATOM 577 O O . ALA A 1 80 ? 15.659 17.280 39.659 1.00 8.53 80 ALA A O 1
ATOM 579 N N . PHE A 1 81 ? 15.651 19.305 38.693 1.00 8.82 81 PHE A N 1
ATOM 580 C CA . PHE A 1 81 ? 16.295 19.952 39.837 1.00 8.72 81 PHE A CA 1
ATOM 581 C C . PHE A 1 81 ? 15.405 20.366 41.008 1.00 9.69 81 PHE A C 1
ATOM 582 O O . PHE A 1 81 ? 15.898 20.836 42.031 1.00 8.97 81 PHE A O 1
ATOM 590 N N . LYS A 1 82 ? 14.105 20.129 40.866 1.00 9.87 82 LYS A N 1
ATOM 591 C CA . LYS A 1 82 ? 13.112 20.468 41.876 1.00 10.85 82 LYS A CA 1
ATOM 592 C C . LYS A 1 82 ? 13.453 19.964 43.277 1.00 10.46 82 LYS A C 1
ATOM 593 O O . LYS A 1 82 ? 13.496 18.760 43.519 1.00 10.29 82 LYS A O 1
ATOM 599 N N . ASP A 1 83 ? 13.666 20.897 44.202 1.00 8.61 83 ASP A N 1
ATOM 600 C CA . ASP A 1 83 ? 14.010 20.587 45.599 1.00 9.69 83 ASP A CA 1
ATOM 601 C C . ASP A 1 83 ? 15.245 19.698 45.774 1.00 8.39 83 ASP A C 1
ATOM 602 O O . ASP A 1 83 ? 15.415 19.076 46.826 1.00 7.64 83 ASP A O 1
ATOM 607 N N . ALA A 1 84 ? 16.111 19.665 44.765 1.00 7.85 84 ALA A N 1
ATOM 608 C CA . ALA A 1 84 ? 17.315 18.838 44.830 1.00 7.96 84 ALA A CA 1
ATOM 609 C C . ALA A 1 84 ? 18.269 19.337 45.914 1.00 8.09 84 ALA A C 1
ATOM 610 O O . ALA A 1 84 ? 18.497 20.545 46.037 1.00 9.01 84 ALA A O 1
ATOM 612 N N . ASP A 1 85 ? 18.777 18.411 46.727 1.00 7.27 85 ASP A N 1
ATOM 613 C CA . ASP A 1 85 ? 19.717 18.730 47.795 1.00 7.96 85 ASP A CA 1
ATOM 614 C C . ASP A 1 85 ? 21.159 18.651 47.295 1.00 9.22 85 ASP A C 1
ATOM 615 O O . ASP A 1 85 ? 22.060 19.281 47.864 1.00 10.17 85 ASP A O 1
ATOM 620 N N . VAL A 1 86 ? 21.377 17.814 46.286 1.00 6.91 86 VAL A N 1
ATOM 621 C CA . VAL A 1 86 ? 22.691 17.622 45.681 1.00 7.25 86 VAL A CA 1
ATOM 622 C C . VAL A 1 86 ? 22.474 17.433 44.197 1.00 7.03 86 VAL A C 1
ATOM 623 O O . VAL A 1 86 ? 21.492 16.820 43.792 1.00 8.21 86 VAL A O 1
ATOM 627 N N . ALA A 1 87 ? 23.343 18.004 43.375 1.00 5.85 87 ALA A N 1
ATOM 628 C CA . ALA A 1 87 ? 23.236 17.831 41.933 1.00 6.52 87 ALA A CA 1
ATOM 629 C C . ALA A 1 87 ? 24.585 17.410 41.353 1.00 7.52 87 ALA A C 1
ATOM 630 O O . ALA A 1 87 ? 25.635 17.948 41.736 1.00 7.72 87 ALA A O 1
ATOM 632 N N . LEU A 1 88 ? 24.561 16.405 40.487 1.00 6.43 88 LEU A N 1
ATOM 633 C CA . LEU A 1 88 ? 25.771 15.942 39.820 1.00 7.71 88 LEU A CA 1
ATOM 634 C C . LEU A 1 88 ? 25.557 16.182 38.355 1.00 8.75 88 LEU A C 1
ATOM 635 O O . LEU A 1 88 ? 24.717 15.540 37.710 1.00 8.40 88 LEU A O 1
ATOM 640 N N . LEU A 1 89 ? 26.254 17.192 37.851 1.00 9.28 89 LEU A N 1
ATOM 641 C CA . LEU A 1 89 ? 26.136 17.581 36.459 1.00 10.45 89 LEU A CA 1
ATOM 642 C C . LEU A 1 89 ? 27.134 16.801 35.614 1.00 10.58 89 LEU A C 1
ATOM 643 O O . LEU A 1 89 ? 28.288 17.212 35.421 1.00 9.64 89 LEU A O 1
ATOM 648 N N . VAL A 1 90 ? 26.683 15.646 35.144 1.00 8.27 90 VAL A N 1
ATOM 649 C CA . VAL A 1 90 ? 27.513 14.759 34.356 1.00 6.92 90 VAL A CA 1
ATOM 650 C C . VAL A 1 90 ? 27.376 14.985 32.868 1.00 7.68 90 VAL A C 1
ATOM 651 O O . VAL A 1 90 ? 28.362 14.947 32.139 1.00 8.42 90 VAL A O 1
ATOM 655 N N . GLY A 1 91 ? 26.148 15.206 32.407 1.00 8.73 91 GLY A N 1
ATOM 656 C CA . GLY A 1 91 ? 25.919 15.413 30.990 1.00 9.60 91 GLY A CA 1
ATOM 657 C C . GLY A 1 91 ? 26.562 16.674 30.431 1.00 12.31 91 GLY A C 1
ATOM 658 O O . GLY A 1 91 ? 26.517 17.741 31.040 1.00 12.90 91 GLY A O 1
ATOM 659 N N . ALA A 1 92 ? 27.173 16.539 29.262 1.00 12.08 92 ALA A N 1
ATOM 660 C CA . ALA A 1 92 ? 27.826 17.658 28.598 1.00 15.63 92 ALA A CA 1
ATOM 661 C C . ALA A 1 92 ? 27.951 17.312 27.117 1.00 16.88 92 ALA A C 1
ATOM 662 O O . ALA A 1 92 ? 27.610 16.199 26.708 1.00 17.70 92 ALA A O 1
ATOM 664 N N . ARG A 1 93 ? 28.352 18.277 26.298 1.00 17.63 93 ARG A N 1
ATOM 665 C CA . ARG A 1 93 ? 28.499 18.045 24.871 1.00 20.04 93 ARG A CA 1
ATOM 666 C C . ARG A 1 93 ? 29.911 17.602 24.554 1.00 21.96 93 ARG A C 1
ATOM 667 O O . ARG A 1 93 ? 30.866 18.342 24.747 1.00 23.23 93 ARG A O 1
ATOM 675 N N . PRO A 1 94 ? 30.067 16.371 24.070 1.00 24.83 94 PRO A N 1
ATOM 676 C CA . PRO A 1 94 ? 31.409 15.885 23.742 1.00 26.55 94 PRO A CA 1
ATOM 677 C C . PRO A 1 94 ? 31.979 16.551 22.488 1.00 28.74 94 PRO A C 1
ATOM 678 O O . PRO A 1 94 ? 31.235 17.077 21.652 1.00 25.82 94 PRO A O 1
ATOM 682 N N . ARG A 1 95 ? 33.301 16.528 22.367 1.00 32.74 95 ARG A N 1
ATOM 683 C CA . ARG A 1 95 ? 33.971 17.121 21.215 1.00 38.73 95 ARG A CA 1
ATOM 684 C C . ARG A 1 95 ? 33.835 16.245 19.973 1.00 38.88 95 ARG A C 1
ATOM 685 O O . ARG A 1 95 ? 34.520 15.236 19.834 1.00 39.68 95 ARG A O 1
ATOM 693 N N . GLY A 1 96 ? 32.945 16.639 19.074 1.00 41.20 96 GLY A N 1
ATOM 694 C CA . GLY A 1 96 ? 32.731 15.871 17.865 1.00 43.83 96 GLY A CA 1
ATOM 695 C C . GLY A 1 96 ? 33.594 16.304 16.700 1.00 46.81 96 GLY A C 1
ATOM 696 O O . GLY A 1 96 ? 34.467 17.158 16.846 1.00 47.96 96 GLY A O 1
ATOM 697 N N . PRO A 1 97 ? 33.401 15.676 15.530 1.00 48.53 97 PRO A N 1
ATOM 698 C CA . PRO A 1 97 ? 34.132 15.954 14.289 1.00 48.28 97 PRO A CA 1
ATOM 699 C C . PRO A 1 97 ? 33.822 17.345 13.730 1.00 46.95 97 PRO A C 1
ATOM 700 O O . PRO A 1 97 ? 32.652 17.759 13.654 1.00 45.98 97 PRO A O 1
ATOM 704 N N . GLY A 1 98 ? 34.878 18.039 13.303 1.00 43.89 98 GLY A N 1
ATOM 705 C CA . GLY A 1 98 ? 34.729 19.377 12.753 1.00 39.65 98 GLY A CA 1
ATOM 706 C C . GLY A 1 98 ? 34.696 20.483 13.796 1.00 35.10 98 GLY A C 1
ATOM 707 O O . GLY A 1 98 ? 34.915 21.646 13.470 1.00 36.62 98 GLY A O 1
ATOM 708 N N . MET A 1 99 ? 34.437 20.122 15.047 1.00 31.25 99 MET A N 1
ATOM 709 C CA . MET A 1 99 ? 34.367 21.087 16.129 1.00 29.20 99 MET A CA 1
ATOM 710 C C . MET A 1 99 ? 35.694 21.677 16.569 1.00 29.22 99 MET A C 1
ATOM 711 O O . MET A 1 99 ? 36.658 20.948 16.853 1.00 29.05 99 MET A O 1
ATOM 716 N N . GLU A 1 100 ? 35.731 23.006 16.627 1.00 25.08 100 GLU A N 1
ATOM 717 C CA . GLU A 1 100 ? 36.910 23.713 17.096 1.00 21.28 100 GLU A CA 1
ATOM 718 C C . GLU A 1 100 ? 36.661 23.988 18.567 1.00 19.54 100 GLU A C 1
ATOM 719 O O . GLU A 1 100 ? 35.548 23.764 19.073 1.00 17.34 100 GLU A O 1
ATOM 725 N N . ARG A 1 101 ? 37.694 24.454 19.257 1.00 15.82 101 ARG A N 1
ATOM 726 C CA . ARG A 1 101 ? 37.581 24.728 20.678 1.00 15.39 101 ARG A CA 1
ATOM 727 C C . ARG A 1 101 ? 36.434 25.685 20.986 1.00 15.17 101 ARG A C 1
ATOM 728 O O . ARG A 1 101 ? 35.735 25.516 21.988 1.00 15.37 101 ARG A O 1
ATOM 736 N N . LYS A 1 102 ? 36.272 26.714 20.158 1.00 14.51 102 LYS A N 1
ATOM 737 C CA . LYS A 1 102 ? 35.206 27.691 20.388 1.00 16.24 102 LYS A CA 1
ATOM 738 C C . LYS A 1 102 ? 33.824 27.056 20.287 1.00 15.15 102 LYS A C 1
ATOM 739 O O . LYS A 1 102 ? 32.895 27.491 20.979 1.00 15.12 102 LYS A O 1
ATOM 745 N N . ASP A 1 103 ? 33.697 26.058 19.406 1.00 15.07 103 ASP A N 1
ATOM 746 C CA . ASP A 1 103 ? 32.439 25.339 19.202 1.00 15.34 103 ASP A CA 1
ATOM 747 C C . ASP A 1 103 ? 32.095 24.502 20.425 1.00 15.81 103 ASP A C 1
ATOM 748 O O . ASP A 1 103 ? 30.942 24.442 20.835 1.00 15.52 103 ASP A O 1
ATOM 753 N N . LEU A 1 104 ? 33.092 23.814 20.970 1.00 16.25 104 LEU A N 1
ATOM 754 C CA . LEU A 1 104 ? 32.893 22.987 22.153 1.00 15.83 104 LEU A CA 1
ATOM 755 C C . LEU A 1 104 ? 32.487 23.841 23.355 1.00 15.50 104 LEU A C 1
ATOM 756 O O . LEU A 1 104 ? 31.623 23.454 24.139 1.00 16.53 104 LEU A O 1
ATOM 761 N N . LEU A 1 105 ? 33.155 24.980 23.519 1.00 14.23 105 LEU A N 1
ATOM 762 C CA . LEU A 1 105 ? 32.897 25.889 24.629 1.00 15.45 105 LEU A CA 1
ATOM 763 C C . LEU A 1 105 ? 31.482 26.465 24.565 1.00 15.65 105 LEU A C 1
ATOM 764 O O . LEU A 1 105 ? 30.786 26.556 25.577 1.00 14.30 105 LEU A O 1
ATOM 769 N N . GLU A 1 106 ? 31.067 26.877 23.376 1.00 16.26 106 GLU A N 1
ATOM 770 C CA . GLU A 1 106 ? 29.737 27.430 23.213 1.00 20.27 106 GLU A CA 1
ATOM 771 C C . GLU A 1 106 ? 28.631 26.397 23.441 1.00 17.76 106 GLU A C 1
ATOM 772 O O . GLU A 1 106 ? 27.653 26.682 24.128 1.00 18.83 106 GLU A O 1
ATOM 778 N N . ALA A 1 107 ? 28.777 25.216 22.849 1.00 13.38 107 ALA A N 1
ATOM 779 C CA . ALA A 1 107 ? 27.788 24.151 23.009 1.00 11.78 107 ALA A CA 1
ATOM 780 C C . ALA A 1 107 ? 27.572 23.849 24.487 1.00 11.21 107 ALA A C 1
ATOM 781 O O . ALA A 1 107 ? 26.437 23.705 24.939 1.00 12.61 107 ALA A O 1
ATOM 783 N N . ASN A 1 108 ? 28.665 23.753 25.239 1.00 11.86 108 ASN A N 1
ATOM 784 C CA . ASN A 1 108 ? 28.575 23.475 26.665 1.00 12.24 108 ASN A CA 1
ATOM 785 C C . ASN A 1 108 ? 28.030 24.649 27.460 1.00 11.67 108 ASN A C 1
ATOM 786 O O . ASN A 1 108 ? 27.298 24.461 28.431 1.00 10.96 108 ASN A O 1
ATOM 791 N N . ALA A 1 109 ? 28.391 25.866 27.064 1.00 10.66 109 ALA A N 1
ATOM 792 C CA . ALA A 1 109 ? 27.890 27.052 27.756 1.00 10.99 109 ALA A CA 1
ATOM 793 C C . ALA A 1 109 ? 26.350 27.102 27.656 1.00 10.87 109 ALA A C 1
ATOM 794 O O . ALA A 1 109 ? 25.676 27.438 28.619 1.00 11.69 109 ALA A O 1
ATOM 796 N N . GLN A 1 110 ? 25.814 26.739 26.496 1.00 12.16 110 GLN A N 1
ATOM 797 C CA . GLN A 1 110 ? 24.374 26.732 26.269 1.00 14.18 110 GLN A CA 1
ATOM 798 C C . GLN A 1 110 ? 23.672 25.714 27.184 1.00 16.15 110 GLN A C 1
ATOM 799 O O . GLN A 1 110 ? 22.516 25.895 27.572 1.00 16.14 110 GLN A O 1
ATOM 805 N N . ILE A 1 111 ? 24.364 24.620 27.487 1.00 14.71 111 ILE A N 1
ATOM 806 C CA . ILE A 1 111 ? 23.816 23.589 28.359 1.00 12.47 111 ILE A CA 1
ATOM 807 C C . ILE A 1 111 ? 23.842 24.054 29.811 1.00 11.43 111 ILE A C 1
ATOM 808 O O . ILE A 1 111 ? 22.839 23.980 30.527 1.00 8.53 111 ILE A O 1
ATOM 813 N N . PHE A 1 112 ? 24.999 24.550 30.240 1.00 9.11 112 PHE A N 1
ATOM 814 C CA . PHE A 1 112 ? 25.169 24.953 31.623 1.00 8.03 112 PHE A CA 1
ATOM 815 C C . PHE A 1 112 ? 24.519 26.247 32.085 1.00 7.73 112 PHE A C 1
ATOM 816 O O . PHE A 1 112 ? 24.290 26.413 33.288 1.00 8.36 112 PHE A O 1
ATOM 824 N N . THR A 1 113 ? 24.232 27.165 31.158 1.00 8.26 113 THR A N 1
ATOM 825 C CA . THR A 1 113 ? 23.545 28.399 31.550 1.00 9.98 113 THR A CA 1
ATOM 826 C C . THR A 1 113 ? 22.104 27.998 31.878 1.00 9.51 113 THR A C 1
ATOM 827 O O . THR A 1 113 ? 21.549 28.404 32.890 1.00 10.99 113 THR A O 1
ATOM 831 N N . VAL A 1 114 ? 21.549 27.123 31.049 1.00 9.81 114 VAL A N 1
ATOM 832 C CA . VAL A 1 114 ? 20.188 26.621 31.234 1.00 11.54 114 VAL A CA 1
ATOM 833 C C . VAL A 1 114 ? 20.049 25.832 32.529 1.00 9.98 114 VAL A C 1
ATOM 834 O O . VAL A 1 114 ? 19.101 26.025 33.289 1.00 11.53 114 VAL A O 1
ATOM 838 N N . GLN A 1 115 ? 20.983 24.929 32.790 1.00 7.90 115 GLN A N 1
ATOM 839 C CA . GLN A 1 115 ? 20.901 24.140 34.004 1.00 8.69 115 GLN A CA 1
ATOM 840 C C . GLN A 1 115 ? 21.184 24.987 35.236 1.00 8.46 115 GLN A C 1
ATOM 841 O O . GLN A 1 115 ? 20.642 24.719 36.309 1.00 8.16 115 GLN A O 1
ATOM 847 N N . GLY A 1 116 ? 22.079 25.969 35.106 1.00 9.56 116 GLY A N 1
ATOM 848 C CA . GLY A 1 116 ? 22.372 26.838 36.234 1.00 8.39 116 GLY A CA 1
ATOM 849 C C . GLY A 1 116 ? 21.129 27.644 36.609 1.00 8.66 116 GLY A C 1
ATOM 850 O O . GLY A 1 116 ? 20.801 27.800 37.797 1.00 5.59 116 GLY A O 1
ATOM 851 N N . LYS A 1 117 ? 20.437 28.158 35.591 1.00 9.48 117 LYS A N 1
ATOM 852 C CA . LYS A 1 117 ? 19.217 28.941 35.809 1.00 10.78 117 LYS A CA 1
ATOM 853 C C . LYS A 1 117 ? 18.146 28.081 36.470 1.00 12.16 117 LYS A C 1
ATOM 854 O O . LYS A 1 117 ? 17.426 28.547 37.359 1.00 12.19 117 LYS A O 1
ATOM 860 N N . ALA A 1 118 ? 18.035 26.835 36.012 1.00 10.00 118 ALA A N 1
ATOM 861 C CA . ALA A 1 118 ? 17.066 25.891 36.559 1.00 11.21 118 ALA A CA 1
ATOM 862 C C . ALA A 1 118 ? 17.345 25.605 38.037 1.00 10.32 118 ALA A C 1
ATOM 863 O O . ALA A 1 118 ? 16.419 25.535 38.862 1.00 9.81 118 ALA A O 1
ATOM 865 N N . ILE A 1 119 ? 18.618 25.406 38.374 1.00 10.20 119 ILE A N 1
ATOM 866 C CA . ILE A 1 119 ? 18.992 25.161 39.759 1.00 8.99 119 ILE A CA 1
ATOM 867 C C . ILE A 1 119 ? 18.617 26.381 40.616 1.00 10.24 119 ILE A C 1
ATOM 868 O O . ILE A 1 119 ? 18.064 26.252 41.718 1.00 7.85 119 ILE A O 1
ATOM 873 N N . ASP A 1 120 ? 18.926 27.561 40.083 1.00 12.10 120 ASP A N 1
ATOM 874 C CA . ASP A 1 120 ? 18.667 28.832 40.745 1.00 12.07 120 ASP A CA 1
ATOM 875 C C . ASP A 1 120 ? 17.176 28.958 41.061 1.00 11.50 120 ASP A C 1
ATOM 876 O O . ASP A 1 120 ? 16.785 29.357 42.155 1.00 13.36 120 ASP A O 1
ATOM 881 N N . ALA A 1 121 ? 16.350 28.571 40.104 1.00 11.14 121 ALA A N 1
ATOM 882 C CA . ALA A 1 121 ? 14.913 28.653 40.271 1.00 12.83 121 ALA A CA 1
ATOM 883 C C . ALA A 1 121 ? 14.234 27.630 41.180 1.00 13.01 121 ALA A C 1
ATOM 884 O O . ALA A 1 121 ? 13.405 28.009 42.018 1.00 13.29 121 ALA A O 1
ATOM 886 N N . VAL A 1 122 ? 14.585 26.351 41.047 1.00 11.99 122 VAL A N 1
ATOM 887 C CA . VAL A 1 122 ? 13.877 25.309 41.795 1.00 9.59 122 VAL A CA 1
ATOM 888 C C . VAL A 1 122 ? 14.583 24.431 42.817 1.00 10.06 122 VAL A C 1
ATOM 889 O O . VAL A 1 122 ? 13.919 23.778 43.618 1.00 9.17 122 VAL A O 1
ATOM 893 N N . ALA A 1 123 ? 15.909 24.427 42.830 1.00 10.82 123 ALA A N 1
ATOM 894 C CA . ALA A 1 123 ? 16.642 23.565 43.762 1.00 9.95 123 ALA A CA 1
ATOM 895 C C . ALA A 1 123 ? 16.636 24.055 45.198 1.00 10.93 123 ALA A C 1
ATOM 896 O O . ALA A 1 123 ? 16.111 25.125 45.495 1.00 12.86 123 ALA A O 1
ATOM 898 N N . SER A 1 124 ? 17.136 23.225 46.106 1.00 7.57 124 SER A N 1
ATOM 899 C CA . SER A 1 124 ? 17.238 23.619 47.496 1.00 9.27 124 SER A CA 1
ATOM 900 C C . SER A 1 124 ? 18.059 24.917 47.528 1.00 11.83 124 SER A C 1
ATOM 901 O O . SER A 1 124 ? 18.955 25.118 46.687 1.00 9.98 124 SER A O 1
ATOM 904 N N . ARG A 1 125 ? 17.756 25.793 48.489 1.00 12.89 125 ARG A N 1
ATOM 905 C CA . ARG A 1 125 ? 18.475 27.064 48.620 1.00 14.18 125 ARG A CA 1
ATOM 906 C C . ARG A 1 125 ? 19.954 26.891 48.973 1.00 15.57 125 ARG A C 1
ATOM 907 O O . ARG A 1 125 ? 20.744 27.828 48.805 1.00 17.18 125 ARG A O 1
ATOM 915 N N . ASN A 1 126 ? 20.311 25.707 49.470 1.00 13.10 126 ASN A N 1
ATOM 916 C CA . ASN A 1 126 ? 21.690 25.380 49.821 1.00 12.90 126 ASN A CA 1
ATOM 917 C C . ASN A 1 126 ? 22.185 24.103 49.109 1.00 13.25 126 ASN A C 1
ATOM 918 O O . ASN A 1 126 ? 23.005 23.344 49.640 1.00 13.09 126 ASN A O 1
ATOM 923 N N . ILE A 1 127 ? 21.702 23.880 47.891 1.00 10.74 127 ILE A N 1
ATOM 924 C CA . ILE A 1 127 ? 22.100 22.717 47.118 1.00 9.28 127 ILE A CA 1
ATOM 925 C C . ILE A 1 127 ? 23.621 22.677 46.906 1.00 11.98 127 ILE A C 1
ATOM 926 O O . ILE A 1 127 ? 24.249 23.721 46.731 1.00 12.43 127 ILE A O 1
ATOM 931 N N . LYS A 1 128 ? 24.194 21.476 46.937 1.00 8.88 128 LYS A N 1
ATOM 932 C CA . LYS A 1 128 ? 25.618 21.265 46.672 1.00 9.42 128 LYS A CA 1
ATOM 933 C C . LYS A 1 128 ? 25.702 20.768 45.232 1.00 7.79 128 LYS A C 1
ATOM 934 O O . LYS A 1 128 ? 25.035 19.815 44.865 1.00 7.70 128 LYS A O 1
ATOM 940 N N . VAL A 1 129 ? 26.511 21.423 44.411 1.00 6.99 129 VAL A N 1
ATOM 941 C CA . VAL A 1 129 ? 26.633 21.063 43.002 1.00 6.61 129 VAL A CA 1
ATOM 942 C C . VAL A 1 129 ? 28.049 20.601 42.678 1.00 9.59 129 VAL A C 1
ATOM 943 O O . VAL A 1 129 ? 29.020 21.177 43.169 1.00 8.35 129 VAL A O 1
ATOM 947 N N . LEU A 1 130 ? 28.151 19.526 41.908 1.00 7.05 130 LEU A N 1
ATOM 948 C CA . LEU A 1 130 ? 29.446 19.024 41.456 1.00 6.80 130 LEU A CA 1
ATOM 949 C C . LEU A 1 130 ? 29.325 18.862 39.953 1.00 6.47 130 LEU A C 1
ATOM 950 O O . LEU A 1 130 ? 28.371 18.244 39.460 1.00 6.87 130 LEU A O 1
ATOM 955 N N . VAL A 1 131 ? 30.238 19.486 39.214 1.00 4.90 131 VAL A N 1
ATOM 956 C CA . VAL A 1 131 ? 30.250 19.355 37.764 1.00 4.64 131 VAL A CA 1
ATOM 957 C C . VAL A 1 131 ? 31.331 18.329 37.399 1.00 8.80 131 VAL A C 1
ATOM 958 O O . VAL A 1 131 ? 32.492 18.453 37.825 1.00 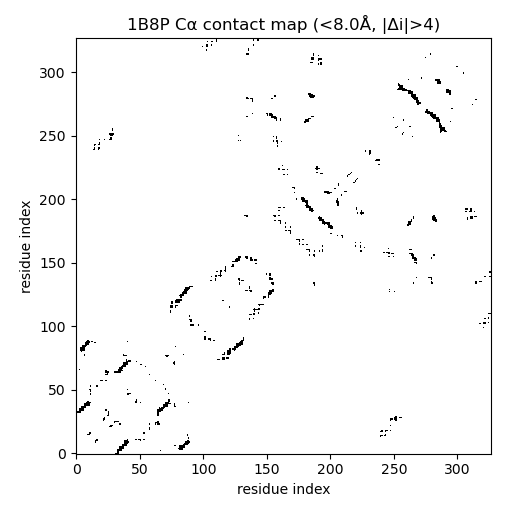7.56 131 VAL A O 1
ATOM 962 N N . VAL A 1 132 ? 30.920 17.308 36.648 1.00 8.19 132 VAL A N 1
ATOM 963 C CA . VAL A 1 132 ? 31.784 16.219 36.195 1.00 9.22 132 VAL A CA 1
ATOM 964 C C . VAL A 1 132 ? 32.028 16.333 34.682 1.00 8.40 132 VAL A C 1
ATOM 965 O O . VAL A 1 132 ? 33.129 16.053 34.206 1.00 10.56 132 VAL A O 1
ATOM 969 N N . GLY A 1 133 ? 31.002 16.755 33.942 1.00 5.60 133 GLY A N 1
ATOM 970 C CA . GLY A 1 133 ? 31.084 16.904 32.495 1.00 6.66 133 GLY A CA 1
ATOM 971 C C . GLY A 1 133 ? 32.137 17.906 32.044 1.00 10.56 133 GLY A C 1
ATOM 972 O O . GLY A 1 133 ? 32.246 18.981 32.609 1.00 9.09 133 GLY A O 1
ATOM 973 N N . ASN A 1 134 ? 32.911 17.559 31.024 1.00 11.30 134 ASN A N 1
ATOM 974 C CA . ASN A 1 134 ? 33.976 18.448 30.555 1.00 14.73 134 ASN A CA 1
ATOM 975 C C . ASN A 1 134 ? 33.533 19.553 29.608 1.00 13.67 134 ASN A C 1
ATOM 976 O O . ASN A 1 134 ? 32.621 19.354 28.809 1.00 12.79 134 ASN A O 1
ATOM 981 N N . PRO A 1 135 ? 34.184 20.742 29.687 1.00 12.34 135 PRO A N 1
ATOM 982 C CA . PRO A 1 135 ? 35.281 21.046 30.632 1.00 11.52 135 PRO A CA 1
ATOM 983 C C . PRO A 1 135 ? 34.697 21.355 32.007 1.00 6.62 135 PRO A C 1
ATOM 984 O O . PRO A 1 135 ? 33.994 22.337 32.173 1.00 8.13 135 PRO A O 1
ATOM 988 N N . ALA A 1 136 ? 35.017 20.525 32.991 1.00 5.67 136 ALA A N 1
ATOM 989 C CA . ALA A 1 136 ? 34.445 20.661 34.323 1.00 6.58 136 ALA A CA 1
ATOM 990 C C . ALA A 1 136 ? 34.552 22.001 35.045 1.00 8.43 136 ALA A C 1
ATOM 991 O O . ALA A 1 136 ? 33.550 22.509 35.544 1.00 8.19 136 ALA A O 1
ATOM 993 N N . ASN A 1 137 ? 35.766 22.539 35.163 1.00 9.93 137 ASN A N 1
ATOM 994 C CA . ASN A 1 137 ? 35.976 23.821 35.848 1.00 8.02 137 ASN A CA 1
ATOM 995 C C . ASN A 1 137 ? 35.174 24.951 35.200 1.00 6.03 137 ASN A C 1
ATOM 996 O O . ASN A 1 137 ? 34.497 25.698 35.890 1.00 6.46 137 ASN A O 1
ATOM 1001 N N . THR A 1 138 ? 35.249 25.059 33.881 1.00 5.82 138 THR A N 1
ATOM 1002 C CA . THR A 1 138 ? 34.539 26.106 33.160 1.00 8.54 138 THR A CA 1
ATOM 1003 C C . THR A 1 138 ? 33.019 25.908 33.181 1.00 9.87 138 THR A C 1
ATOM 1004 O O . THR A 1 138 ? 32.267 26.880 33.305 1.00 6.55 138 THR A O 1
ATOM 1008 N N . ASN A 1 139 ? 32.572 24.661 33.074 1.00 9.01 139 ASN A N 1
ATOM 1009 C CA . ASN A 1 139 ? 31.142 24.370 33.111 1.00 7.67 139 ASN A CA 1
ATOM 1010 C C . ASN A 1 139 ? 30.596 24.754 34.479 1.00 7.27 139 ASN A C 1
ATOM 1011 O O . ASN A 1 139 ? 29.503 25.327 34.580 1.00 8.95 139 ASN A O 1
ATOM 1016 N N . ALA A 1 140 ? 31.368 24.475 35.528 1.00 6.20 140 ALA A N 1
ATOM 1017 C CA . ALA A 1 140 ? 30.970 24.827 36.889 1.00 7.05 140 ALA A CA 1
ATOM 1018 C C . ALA A 1 140 ? 30.880 26.346 37.049 1.00 7.67 140 ALA A C 1
ATOM 1019 O O . ALA A 1 140 ? 30.005 26.856 37.743 1.00 8.47 140 ALA A O 1
ATOM 1021 N N . TYR A 1 141 ? 31.820 27.057 36.431 1.00 10.29 141 TYR A N 1
ATOM 1022 C CA . TYR A 1 141 ? 31.858 28.511 36.481 1.00 9.71 141 TYR A CA 1
ATOM 1023 C C . TYR A 1 141 ? 30.600 29.093 35.791 1.00 8.28 141 TYR A C 1
ATOM 1024 O O . TYR A 1 141 ? 29.953 30.003 36.321 1.00 9.56 141 TYR A O 1
ATOM 1033 N N . ILE A 1 142 ? 30.262 28.562 34.621 1.00 8.79 142 ILE A N 1
ATOM 1034 C CA . ILE A 1 142 ? 29.088 29.005 33.878 1.00 9.03 142 ILE A CA 1
ATOM 1035 C C . ILE A 1 142 ? 27.833 28.796 34.737 1.00 11.42 142 ILE A C 1
ATOM 1036 O O . ILE A 1 142 ? 27.020 29.716 34.897 1.00 9.56 142 ILE A O 1
ATOM 1041 N N . ALA A 1 143 ? 27.680 27.594 35.292 1.00 9.88 143 ALA A N 1
ATOM 1042 C CA . ALA A 1 143 ? 26.523 27.289 36.133 1.00 10.17 143 ALA A CA 1
ATOM 1043 C C . ALA A 1 143 ? 26.428 28.247 37.315 1.00 10.68 143 ALA A C 1
ATOM 1044 O O . ALA A 1 143 ? 25.349 28.748 37.625 1.00 10.46 143 ALA A O 1
ATOM 1046 N N . MET A 1 144 ? 27.558 28.454 37.992 1.00 10.62 144 MET A N 1
ATOM 1047 C CA . MET A 1 144 ? 27.658 29.346 39.152 1.00 11.45 144 MET A CA 1
ATOM 1048 C C . MET A 1 144 ? 27.228 30.771 38.804 1.00 12.10 144 MET A C 1
ATOM 1049 O O . MET A 1 144 ? 26.484 31.409 39.554 1.00 10.94 144 MET A O 1
ATOM 1054 N N . LYS A 1 145 ? 27.762 31.280 37.699 1.00 12.91 145 LYS A N 1
ATOM 1055 C CA . LYS A 1 145 ? 27.437 32.623 37.233 1.00 14.65 145 LYS A CA 1
ATOM 1056 C C . LYS A 1 145 ? 25.958 32.729 36.865 1.00 15.06 145 LYS A C 1
ATOM 1057 O O . LYS A 1 145 ? 25.365 33.803 36.965 1.00 16.73 145 LYS A O 1
ATOM 1063 N N . SER A 1 146 ? 25.365 31.610 36.461 1.00 13.95 146 SER A N 1
ATOM 1064 C CA . SER A 1 146 ? 23.964 31.579 36.061 1.00 11.67 146 SER A CA 1
ATOM 1065 C C . SER A 1 146 ? 22.979 31.393 37.207 1.00 11.70 146 SER A C 1
ATOM 1066 O O . SER A 1 146 ? 21.764 31.417 36.990 1.00 13.60 146 SER A O 1
ATOM 1069 N N . ALA A 1 147 ? 23.483 31.254 38.427 1.00 10.01 147 ALA A N 1
ATOM 1070 C CA . ALA A 1 147 ? 22.619 31.068 39.592 1.00 11.98 147 ALA A CA 1
ATOM 1071 C C . ALA A 1 147 ? 22.965 32.069 40.684 1.00 12.59 147 ALA A C 1
ATOM 1072 O O . ALA A 1 147 ? 23.423 31.707 41.770 1.00 12.23 147 ALA A O 1
ATOM 1074 N N . PRO A 1 148 ? 22.656 33.347 40.435 1.00 16.21 148 PRO A N 1
ATOM 1075 C CA . PRO A 1 148 ? 22.930 34.438 41.374 1.00 17.05 148 PRO A CA 1
ATOM 1076 C C . PRO A 1 148 ? 22.275 34.378 42.750 1.00 16.96 148 PRO A C 1
ATOM 1077 O O . PRO A 1 148 ? 22.782 34.991 43.689 1.00 19.39 148 PRO A O 1
ATOM 1081 N N . SER A 1 149 ? 21.174 33.649 42.897 1.00 16.64 149 SER A N 1
ATOM 1082 C CA . SER A 1 149 ? 20.524 33.575 44.208 1.00 17.57 149 SER A CA 1
ATOM 1083 C C . SER A 1 149 ? 21.130 32.507 45.132 1.00 17.89 149 SER A C 1
ATOM 1084 O O . SER A 1 149 ? 20.799 32.424 46.324 1.00 18.20 149 SER A O 1
ATOM 1087 N N . LEU A 1 150 ? 22.048 31.716 44.586 1.00 16.83 150 LEU A N 1
ATOM 1088 C CA . LEU A 1 150 ? 22.690 30.643 45.337 1.00 16.18 150 LEU A CA 1
ATOM 1089 C C . LEU A 1 150 ? 24.138 30.982 45.710 1.00 15.24 150 LEU A C 1
ATOM 1090 O O . LEU A 1 150 ? 24.805 31.707 44.980 1.00 16.43 150 LEU A O 1
ATOM 1095 N N . PRO A 1 151 ? 24.628 30.481 46.863 1.00 15.12 151 PRO A N 1
ATOM 1096 C CA . PRO A 1 151 ? 26.003 30.724 47.327 1.00 14.78 151 PRO A CA 1
ATOM 1097 C C . PRO A 1 151 ? 27.003 30.164 46.311 1.00 14.22 151 PRO A C 1
ATOM 1098 O O . PRO A 1 151 ? 26.935 28.988 45.955 1.00 12.56 151 PRO A O 1
ATOM 1102 N N . ALA A 1 152 ? 27.899 31.015 45.821 1.00 12.92 152 ALA A N 1
ATOM 1103 C CA . ALA A 1 152 ? 28.901 30.591 44.838 1.00 13.39 152 ALA A CA 1
ATOM 1104 C C . ALA A 1 152 ? 29.790 29.428 45.304 1.00 11.13 152 ALA A C 1
ATOM 1105 O O . ALA A 1 152 ? 30.237 28.626 44.493 1.00 11.06 152 ALA A O 1
ATOM 1107 N N . LYS A 1 153 ? 30.071 29.371 46.598 1.00 9.85 153 LYS A N 1
ATOM 1108 C CA . LYS A 1 153 ? 30.916 28.328 47.135 1.00 12.21 153 LYS A CA 1
ATOM 1109 C C . LYS A 1 153 ? 30.312 26.947 46.955 1.00 13.13 153 LYS A C 1
ATOM 1110 O O . LYS A 1 153 ? 31.008 25.943 47.085 1.00 14.62 153 LYS A O 1
ATOM 1116 N N . ASN A 1 154 ? 29.016 26.886 46.667 1.00 11.67 154 ASN A N 1
ATOM 1117 C CA . ASN A 1 154 ? 28.361 25.607 46.480 1.00 10.00 154 ASN A CA 1
ATOM 1118 C C . ASN A 1 154 ? 28.526 25.008 45.093 1.00 9.96 154 ASN A C 1
ATOM 1119 O O . ASN A 1 154 ? 27.958 23.952 44.825 1.00 11.29 154 ASN A O 1
ATOM 1124 N N . PHE A 1 155 ? 29.219 25.698 44.185 1.00 6.32 155 PHE A N 1
ATOM 1125 C CA . PHE A 1 155 ? 29.454 25.177 42.838 1.00 6.90 155 PHE A CA 1
ATOM 1126 C C . PHE A 1 155 ? 30.896 24.671 42.743 1.00 11.57 155 PHE A C 1
ATOM 1127 O O . PHE A 1 155 ? 31.854 25.458 42.828 1.00 12.63 155 PHE A O 1
ATOM 1135 N N . THR A 1 156 ? 31.053 23.360 42.578 1.00 10.81 156 THR A N 1
ATOM 1136 C CA . THR A 1 156 ? 32.382 22.755 42.526 1.00 8.40 156 THR A CA 1
ATOM 1137 C C . THR A 1 156 ? 32.595 21.925 41.266 1.00 10.18 156 THR A C 1
ATOM 1138 O O . THR A 1 156 ? 31.645 21.630 40.530 1.00 7.44 156 THR A O 1
ATOM 1142 N N . ALA A 1 157 ? 33.860 21.621 40.978 1.00 8.20 157 ALA A N 1
ATOM 1143 C CA . ALA A 1 157 ? 34.217 20.842 39.808 1.00 6.50 157 ALA A CA 1
ATOM 1144 C C . ALA A 1 157 ? 35.068 19.681 40.286 1.00 9.20 157 ALA A C 1
ATOM 1145 O O . ALA A 1 157 ? 35.757 19.774 41.313 1.00 7.49 157 ALA A O 1
ATOM 1147 N N . MET A 1 158 ? 35.024 18.590 39.531 1.00 8.02 158 MET A N 1
ATOM 1148 C CA . MET A 1 158 ? 35.751 17.392 39.914 1.00 9.84 158 MET A CA 1
ATOM 1149 C C . MET A 1 158 ? 37.222 17.369 39.538 1.00 5.98 158 MET A C 1
ATOM 1150 O O . MET A 1 158 ? 37.578 17.304 38.363 1.00 8.12 158 MET A O 1
ATOM 1155 N N . LEU A 1 159 ? 38.063 17.472 40.553 1.00 8.61 159 LEU A N 1
ATOM 1156 C CA . LEU A 1 159 ? 39.505 17.371 40.367 1.00 9.54 159 LEU A CA 1
ATOM 1157 C C . LEU A 1 159 ? 39.930 16.073 41.086 1.00 10.00 159 LEU A C 1
ATOM 1158 O O . LEU A 1 159 ? 41.111 15.677 41.045 1.00 8.05 159 LEU A O 1
ATOM 1163 N N . ARG A 1 160 ? 38.960 15.408 41.725 1.00 6.64 160 ARG A N 1
ATOM 1164 C CA . ARG A 1 160 ? 39.232 14.189 42.483 1.00 5.52 160 ARG A CA 1
ATOM 1165 C C . ARG A 1 160 ? 39.767 13.016 41.653 1.00 5.00 160 ARG A C 1
ATOM 1166 O O . ARG A 1 160 ? 40.474 12.170 42.191 1.00 6.80 160 ARG A O 1
ATOM 1174 N N . LEU A 1 161 ? 39.447 12.961 40.362 1.00 4.31 161 LEU A N 1
ATOM 1175 C CA . LEU A 1 161 ? 39.965 11.886 39.513 1.00 7.50 161 LEU A CA 1
ATOM 1176 C C . LEU A 1 161 ? 41.482 12.091 39.311 1.00 9.76 161 LEU A C 1
ATOM 1177 O O . LEU A 1 161 ? 42.250 11.127 39.358 1.00 7.33 161 LEU A O 1
ATOM 1182 N N . ASP A 1 162 ? 41.901 13.337 39.071 1.00 9.41 162 ASP A N 1
ATOM 1183 C CA . ASP A 1 162 ? 43.323 13.649 38.896 1.00 8.05 162 ASP A CA 1
ATOM 1184 C C . ASP A 1 162 ? 44.033 13.346 40.219 1.00 6.92 162 ASP A C 1
ATOM 1185 O O . ASP A 1 162 ? 45.116 12.770 40.238 1.00 8.16 162 ASP A O 1
ATOM 1190 N N . HIS A 1 163 ? 43.412 13.726 41.322 1.00 3.13 163 HIS A N 1
ATOM 1191 C CA . HIS A 1 163 ? 43.958 13.462 42.642 1.00 4.01 163 HIS A CA 1
ATOM 1192 C C . HIS A 1 163 ? 44.164 11.952 42.887 1.00 7.02 163 HIS A C 1
ATOM 1193 O O . HIS A 1 163 ? 45.235 11.527 43.335 1.00 5.66 163 HIS A O 1
ATOM 1200 N N . ASN A 1 164 ? 43.130 11.150 42.628 1.00 5.72 164 ASN A N 1
ATOM 1201 C CA . ASN A 1 164 ? 43.220 9.700 42.842 1.00 8.43 164 ASN A CA 1
ATOM 1202 C C . ASN A 1 164 ? 44.262 9.047 41.914 1.00 6.89 164 ASN A C 1
ATOM 1203 O O . ASN A 1 164 ? 44.969 8.122 42.324 1.00 8.87 164 ASN A O 1
ATOM 1208 N N . ARG A 1 165 ? 44.350 9.523 40.676 1.00 7.32 165 ARG A N 1
ATOM 1209 C CA . ARG A 1 165 ? 45.331 9.010 39.723 1.00 9.79 165 ARG A CA 1
ATOM 1210 C C . ARG A 1 165 ? 46.765 9.316 40.214 1.00 12.07 165 ARG A C 1
ATOM 1211 O O . ARG A 1 165 ? 47.682 8.515 40.015 1.00 10.66 165 ARG A O 1
ATOM 1219 N N . ALA A 1 166 ? 46.957 10.509 40.786 1.00 11.44 166 ALA A N 1
ATOM 1220 C CA . ALA A 1 166 ? 48.260 10.923 41.314 1.00 10.82 166 ALA A CA 1
ATOM 1221 C C . ALA A 1 166 ? 48.595 10.026 42.494 1.00 11.44 166 ALA A C 1
ATOM 1222 O O . ALA A 1 166 ? 49.744 9.614 42.669 1.00 11.01 166 ALA A O 1
ATOM 1224 N N . LEU A 1 167 ? 47.584 9.778 43.323 1.00 9.22 167 LEU A N 1
ATOM 1225 C CA . LEU A 1 167 ? 47.685 8.925 44.493 1.00 10.21 167 LEU A CA 1
ATOM 1226 C C . LEU A 1 167 ? 48.149 7.515 44.085 1.00 12.68 167 LEU A C 1
ATOM 1227 O O . LEU A 1 167 ? 49.010 6.926 44.749 1.00 12.27 167 LEU A O 1
ATOM 1232 N N . SER A 1 168 ? 47.582 6.966 43.012 1.00 11.57 168 SER A N 1
ATOM 1233 C CA . SER A 1 168 ? 47.982 5.630 42.597 1.00 13.89 168 SER A CA 1
ATOM 1234 C C . SER A 1 168 ? 49.414 5.549 42.037 1.00 14.97 168 SER A C 1
ATOM 1235 O O . SER A 1 168 ? 50.110 4.548 42.278 1.00 14.61 168 SER A O 1
ATOM 1238 N N . GLN A 1 169 ? 49.884 6.612 41.376 1.00 14.09 169 GLN A N 1
ATOM 1239 C CA . GLN A 1 169 ? 51.243 6.635 40.824 1.00 12.93 169 GLN A CA 1
ATOM 1240 C C . GLN A 1 169 ? 52.271 6.717 41.946 1.00 12.46 169 GLN A C 1
ATOM 1241 O O . GLN A 1 169 ? 53.365 6.161 41.837 1.00 14.93 169 GLN A O 1
ATOM 1247 N N . ILE A 1 170 ? 51.933 7.437 43.009 1.00 11.15 170 ILE A N 1
ATOM 1248 C CA . ILE A 1 170 ? 52.830 7.581 44.144 1.00 12.05 170 ILE A CA 1
ATOM 1249 C C . ILE A 1 170 ? 52.927 6.250 44.914 1.00 16.19 170 ILE A C 1
ATOM 1250 O O . ILE A 1 170 ? 54.021 5.859 45.359 1.00 13.05 170 ILE A O 1
ATOM 1255 N N . ALA A 1 171 ? 51.778 5.593 45.119 1.00 13.73 171 ALA A N 1
ATOM 1256 C CA . ALA A 1 171 ? 51.741 4.309 45.826 1.00 12.47 171 ALA A CA 1
ATOM 1257 C C . ALA A 1 171 ? 52.562 3.285 45.054 1.00 12.27 171 ALA A C 1
ATOM 1258 O O . ALA A 1 171 ? 53.294 2.505 45.646 1.00 13.58 171 ALA A O 1
ATOM 1260 N N . ALA A 1 172 ? 52.436 3.302 43.730 1.00 11.75 172 ALA A N 1
ATOM 1261 C CA . ALA A 1 172 ? 53.159 2.385 42.873 1.00 15.27 172 ALA A CA 1
ATOM 1262 C C . ALA A 1 172 ? 54.657 2.632 42.933 1.00 19.40 172 ALA A C 1
ATOM 1263 O O . ALA A 1 172 ? 55.437 1.685 42.976 1.00 22.27 172 ALA A O 1
ATOM 1265 N N . LYS A 1 173 ? 55.056 3.899 42.879 1.00 18.15 173 LYS A N 1
ATOM 1266 C CA . LYS A 1 173 ? 56.464 4.270 42.913 1.00 18.19 173 LYS A CA 1
ATOM 1267 C C . LYS A 1 173 ? 57.122 3.941 44.243 1.00 18.54 173 LYS A C 1
ATOM 1268 O O . LYS A 1 173 ? 58.225 3.406 44.277 1.00 20.99 173 LYS A O 1
ATOM 1274 N N . THR A 1 174 ? 56.465 4.284 45.339 1.00 19.11 174 THR A N 1
ATOM 1275 C CA . THR A 1 174 ? 57.027 4.040 46.657 1.00 21.61 174 THR A CA 1
ATOM 1276 C C . THR A 1 174 ? 56.800 2.634 47.185 1.00 22.88 174 THR A C 1
ATOM 1277 O O . THR A 1 174 ? 57.429 2.231 48.172 1.00 22.98 174 THR A O 1
ATOM 1281 N N . GLY A 1 175 ? 55.914 1.891 46.529 1.00 23.80 175 GLY A N 1
ATOM 1282 C CA . GLY A 1 175 ? 55.602 0.547 46.976 1.00 22.64 175 GLY A CA 1
ATOM 1283 C C . GLY A 1 175 ? 54.887 0.576 48.317 1.00 24.01 175 GLY A C 1
ATOM 1284 O O . GLY A 1 175 ? 54.980 -0.380 49.094 1.00 24.44 175 GLY A O 1
ATOM 1285 N N . LYS A 1 176 ? 54.198 1.679 48.613 1.00 23.75 176 LYS A N 1
ATOM 1286 C CA . LYS A 1 176 ? 53.457 1.814 49.866 1.00 22.61 176 LYS A CA 1
ATOM 1287 C C . LYS A 1 176 ? 51.953 1.783 49.603 1.00 20.96 176 LYS A C 1
ATOM 1288 O O . LYS A 1 176 ? 51.504 2.066 48.494 1.00 19.27 176 LYS A O 1
ATOM 1294 N N . PRO A 1 177 ? 51.160 1.362 50.603 1.00 20.22 177 PRO A N 1
ATOM 1295 C CA . PRO A 1 177 ? 49.711 1.318 50.396 1.00 21.66 177 PRO A CA 1
ATOM 1296 C C . PRO A 1 177 ? 49.141 2.706 50.065 1.00 21.43 177 PRO A C 1
ATOM 1297 O O . PRO A 1 177 ? 49.524 3.707 50.669 1.00 19.18 177 PRO A O 1
ATOM 1301 N N . VAL A 1 178 ? 48.265 2.746 49.063 1.00 20.46 178 VAL A N 1
ATOM 1302 C CA . VAL A 1 178 ? 47.646 3.985 48.612 1.00 19.65 178 VAL A CA 1
ATOM 1303 C C . VAL A 1 178 ? 46.931 4.709 49.753 1.00 19.49 178 VAL A C 1
ATOM 1304 O O . VAL A 1 178 ? 46.815 5.934 49.758 1.00 21.48 178 VAL A O 1
ATOM 1308 N N . SER A 1 179 ? 46.510 3.956 50.753 1.00 18.31 179 SER A N 1
ATOM 1309 C CA . SER A 1 179 ? 45.814 4.542 51.875 1.00 17.87 179 SER A CA 1
ATOM 1310 C C . SER A 1 179 ? 46.708 5.177 52.919 1.00 16.33 179 SER A C 1
ATOM 1311 O O . SER A 1 179 ? 46.207 5.753 53.874 1.00 17.69 179 SER A O 1
ATOM 1314 N N . SER A 1 180 ? 48.022 5.042 52.783 1.00 18.12 180 SER A N 1
ATOM 1315 C CA . SER A 1 180 ? 48.938 5.619 53.776 1.00 18.80 180 SER A CA 1
ATOM 1316 C C . SER A 1 180 ? 49.496 7.003 53.397 1.00 17.64 180 SER A C 1
ATOM 1317 O O . SER A 1 180 ? 50.158 7.662 54.209 1.00 16.99 180 SER A O 1
ATOM 1320 N N . ILE A 1 181 ? 49.221 7.427 52.166 1.00 16.40 181 ILE A N 1
ATOM 1321 C CA . ILE A 1 181 ? 49.689 8.712 51.644 1.00 16.03 181 ILE A CA 1
ATOM 1322 C C . ILE A 1 181 ? 48.839 9.874 52.153 1.00 16.68 181 ILE A C 1
ATOM 1323 O O . ILE A 1 181 ? 47.608 9.869 52.041 1.00 16.38 181 ILE A O 1
ATOM 1328 N N . GLU A 1 182 ? 49.505 10.857 52.737 1.00 15.42 182 GLU A N 1
ATOM 1329 C CA . GLU A 1 182 ? 48.837 12.033 53.258 1.00 15.83 182 GLU A CA 1
ATOM 1330 C C . GLU A 1 182 ? 49.366 13.278 52.580 1.00 13.88 182 GLU A C 1
ATOM 1331 O O . GLU A 1 182 ? 50.472 13.289 52.045 1.00 12.09 182 GLU A O 1
ATOM 1337 N N . LYS A 1 183 ? 48.545 14.321 52.619 1.00 10.89 183 LYS A N 1
ATOM 1338 C CA . LYS A 1 183 ? 48.863 15.628 52.080 1.00 7.23 183 LYS A CA 1
ATOM 1339 C C . LYS A 1 183 ? 49.239 15.747 50.627 1.00 7.64 183 LYS A C 1
ATOM 1340 O O . LYS A 1 183 ? 50.048 16.604 50.268 1.00 11.49 183 LYS A O 1
ATOM 1346 N N . LEU A 1 184 ? 48.711 14.859 49.795 1.00 6.69 184 LEU A N 1
ATOM 1347 C CA . LEU A 1 184 ? 48.931 14.963 48.354 1.00 7.31 184 LEU A CA 1
ATOM 1348 C C . LEU A 1 184 ? 47.692 15.729 47.853 1.00 8.11 184 LEU A C 1
ATOM 1349 O O . LEU A 1 184 ? 46.609 15.595 48.437 1.00 12.85 184 LEU A O 1
ATOM 1354 N N . PHE A 1 185 ? 47.835 16.532 46.805 1.00 6.83 185 PHE A N 1
ATOM 1355 C CA . PHE A 1 185 ? 46.708 17.303 46.268 1.00 9.07 185 PHE A CA 1
ATOM 1356 C C . PHE A 1 185 ? 47.073 17.787 44.874 1.00 10.24 185 PHE A C 1
ATOM 1357 O O . PHE A 1 185 ? 48.244 17.693 44.472 1.00 8.93 185 PHE A O 1
ATOM 1365 N N . VAL A 1 186 ? 46.083 18.321 44.154 1.00 8.75 186 VAL A N 1
ATOM 1366 C CA . VAL A 1 186 ? 46.261 18.796 42.776 1.00 9.20 186 VAL A CA 1
ATOM 1367 C C . VAL A 1 186 ? 45.778 20.243 42.603 1.00 11.06 186 VAL A C 1
ATOM 1368 O O . VAL A 1 186 ? 44.771 20.636 43.193 1.00 11.82 186 VAL A O 1
ATOM 1372 N N . TRP A 1 187 ? 46.513 21.042 41.832 1.00 9.55 187 TRP A N 1
ATOM 1373 C CA . TRP A 1 187 ? 46.120 22.436 41.586 1.00 9.04 187 TRP A CA 1
ATOM 1374 C C . TRP A 1 187 ? 45.559 22.572 40.177 1.00 7.49 187 TRP A C 1
ATOM 1375 O O . TRP A 1 187 ? 45.953 21.844 39.271 1.00 8.08 187 TRP A O 1
ATOM 1386 N N . GLY A 1 188 ? 44.644 23.510 39.989 1.00 6.84 188 GLY A N 1
ATOM 1387 C CA . GLY A 1 188 ? 44.206 23.813 38.643 1.00 6.11 188 GLY A CA 1
ATOM 1388 C C . GLY A 1 188 ? 43.011 23.243 37.937 1.00 7.31 188 GLY A C 1
ATOM 1389 O O . GLY A 1 188 ? 41.971 23.016 38.535 1.00 7.76 188 GLY A O 1
ATOM 1390 N N . ASN A 1 189 ? 43.185 23.101 36.627 1.00 7.71 189 ASN A N 1
ATOM 1391 C CA . ASN A 1 189 ? 42.170 22.595 35.709 1.00 10.41 189 ASN A CA 1
ATOM 1392 C C . ASN A 1 189 ? 42.124 21.068 35.619 1.00 12.10 189 ASN A C 1
ATOM 1393 O O . ASN A 1 189 ? 43.143 20.390 35.757 1.00 12.42 189 ASN A O 1
ATOM 1398 N N . HIS A 1 190 ? 40.923 20.527 35.455 1.00 11.99 190 HIS A N 1
ATOM 1399 C CA . HIS A 1 190 ? 40.758 19.096 35.266 1.00 12.61 190 HIS A CA 1
ATOM 1400 C C . HIS A 1 190 ? 41.118 18.908 33.786 1.00 13.33 190 HIS A C 1
ATOM 1401 O O . HIS A 1 190 ? 40.247 18.844 32.906 1.00 13.63 190 HIS A O 1
ATOM 1408 N N . SER A 1 191 ? 42.418 18.889 33.511 1.00 11.85 191 SER A N 1
ATOM 1409 C CA . SER A 1 191 ? 42.916 18.730 32.155 1.00 11.80 191 SER A CA 1
ATOM 1410 C C . SER A 1 191 ? 44.385 18.305 32.238 1.00 11.95 191 SER A C 1
ATOM 1411 O O . SER A 1 191 ? 44.920 18.111 33.324 1.00 11.30 191 SER A O 1
ATOM 1414 N N . PRO A 1 192 ? 45.026 18.073 31.082 1.00 13.42 192 PRO A N 1
ATOM 1415 C CA . PRO A 1 192 ? 46.430 17.682 31.184 1.00 15.51 192 PRO A CA 1
ATOM 1416 C C . PRO A 1 192 ? 47.340 18.771 31.755 1.00 16.62 192 PRO A C 1
ATOM 1417 O O . PRO A 1 192 ? 48.527 18.515 31.982 1.00 18.56 192 PRO A O 1
ATOM 1421 N N . THR A 1 193 ? 46.818 19.984 31.966 1.00 14.03 193 THR A N 1
ATOM 1422 C CA . THR A 1 193 ? 47.653 21.044 32.547 1.00 13.78 193 THR A CA 1
ATOM 1423 C C . THR A 1 193 ? 47.573 21.024 34.070 1.00 13.07 193 THR A C 1
ATOM 1424 O O . THR A 1 193 ? 48.220 21.828 34.741 1.00 12.70 193 THR A O 1
ATOM 1428 N N . MET A 1 194 ? 46.826 20.071 34.624 1.00 11.59 194 MET A N 1
ATOM 1429 C CA . MET A 1 194 ? 46.726 19.980 36.073 1.00 10.67 194 MET A CA 1
ATOM 1430 C C . MET A 1 194 ? 48.143 19.816 36.664 1.00 11.04 194 MET A C 1
ATOM 1431 O O . MET A 1 194 ? 49.069 19.341 35.993 1.00 10.06 194 MET A O 1
ATOM 1436 N N . TYR A 1 195 ? 48.314 20.249 37.902 1.00 7.35 195 TYR A N 1
ATOM 1437 C CA . TYR A 1 195 ? 49.593 20.150 38.564 1.00 10.72 195 TYR A CA 1
ATOM 1438 C C . TYR A 1 195 ? 49.484 19.358 39.881 1.00 8.18 195 TYR A C 1
ATOM 1439 O O . TYR A 1 195 ? 49.061 19.888 40.908 1.00 7.29 195 TYR A O 1
ATOM 1448 N N . ALA A 1 196 ? 49.813 18.065 39.826 1.00 9.21 196 ALA A N 1
ATOM 1449 C CA . ALA A 1 196 ? 49.786 17.222 41.022 1.00 8.07 196 ALA A CA 1
ATOM 1450 C C . ALA A 1 196 ? 51.020 17.619 41.828 1.00 10.60 196 ALA A C 1
ATOM 1451 O O . ALA A 1 196 ? 52.150 17.486 41.359 1.00 12.41 196 ALA A O 1
ATOM 1453 N N . ASP A 1 197 ? 50.804 18.066 43.053 1.00 8.32 197 ASP A N 1
ATOM 1454 C CA . ASP A 1 197 ? 51.874 18.558 43.891 1.00 8.89 197 ASP A CA 1
ATOM 1455 C C . ASP A 1 197 ? 52.224 17.585 45.004 1.00 7.90 197 ASP A C 1
ATOM 1456 O O . ASP A 1 197 ? 51.494 17.464 45.985 1.00 7.55 197 ASP A O 1
ATOM 1461 N N . TYR A 1 198 ? 53.389 16.941 44.883 1.00 12.16 198 TYR A N 1
ATOM 1462 C CA . TYR A 1 198 ? 53.832 15.979 45.904 1.00 13.51 198 TYR A CA 1
ATOM 1463 C C . TYR A 1 198 ? 54.809 16.535 46.956 1.00 13.31 198 TYR A C 1
ATOM 1464 O O . TYR A 1 198 ? 55.329 15.782 47.769 1.00 13.97 198 TYR A O 1
ATOM 1473 N N . ARG A 1 199 ? 55.052 17.844 46.940 1.00 13.33 199 ARG A N 1
ATOM 1474 C CA . ARG A 1 199 ? 55.996 18.476 47.867 1.00 12.91 199 ARG A CA 1
ATOM 1475 C C . ARG A 1 199 ? 55.692 18.387 49.358 1.00 12.66 199 ARG A C 1
ATOM 1476 O O . ARG A 1 199 ? 56.612 18.469 50.174 1.00 13.48 199 ARG A O 1
ATOM 1484 N N . TYR A 1 200 ? 54.420 18.233 49.717 1.00 11.07 200 TYR A N 1
ATOM 1485 C CA . TYR A 1 200 ? 54.026 18.133 51.124 1.00 12.86 200 TYR A CA 1
ATOM 1486 C C . TYR A 1 200 ? 53.587 16.723 51.534 1.00 13.53 200 TYR A C 1
ATOM 1487 O O . TYR A 1 200 ? 53.399 16.453 52.729 1.00 12.45 200 TYR A O 1
ATOM 1496 N N . ALA A 1 201 ? 53.445 15.840 50.545 1.00 14.18 201 ALA A N 1
ATOM 1497 C CA . ALA A 1 201 ? 52.974 14.479 50.765 1.00 12.70 201 ALA A CA 1
ATOM 1498 C C . ALA A 1 201 ? 53.859 13.684 51.706 1.00 15.43 201 ALA A C 1
ATOM 1499 O O . ALA A 1 201 ? 55.087 13.776 51.644 1.00 12.99 201 ALA A O 1
ATOM 1501 N N . GLN A 1 202 ? 53.219 12.915 52.584 1.00 15.08 202 GLN A N 1
ATOM 1502 C CA . GLN A 1 202 ? 53.916 12.087 53.557 1.00 18.17 202 GLN A CA 1
ATOM 1503 C C . GLN A 1 202 ? 53.310 10.688 53.646 1.00 20.85 202 GLN A C 1
ATOM 1504 O O . GLN A 1 202 ? 52.105 10.508 53.438 1.00 18.65 202 GLN A O 1
ATOM 1510 N N . ILE A 1 203 ? 54.153 9.709 53.972 1.00 21.22 203 ILE A N 1
ATOM 1511 C CA . ILE A 1 203 ? 53.728 8.320 54.154 1.00 21.07 203 ILE A CA 1
ATOM 1512 C C . ILE A 1 203 ? 54.291 7.917 55.506 1.00 23.80 203 ILE A C 1
ATOM 1513 O O . ILE A 1 203 ? 55.512 7.847 55.677 1.00 23.90 203 ILE A O 1
ATOM 1518 N N . ASP A 1 204 ? 53.408 7.671 56.466 1.00 25.57 204 ASP A N 1
ATOM 1519 C CA . ASP A 1 204 ? 53.822 7.292 57.814 1.00 30.78 204 ASP A CA 1
ATOM 1520 C C . ASP A 1 204 ? 54.768 8.342 58.426 1.00 31.71 204 ASP A C 1
ATOM 1521 O O . ASP A 1 204 ? 55.668 8.006 59.204 1.00 33.88 204 ASP A O 1
ATOM 1526 N N . GLY A 1 205 ? 54.556 9.611 58.077 1.00 29.83 205 GLY A N 1
ATOM 1527 C CA . GLY A 1 205 ? 55.381 10.686 58.609 1.00 27.30 205 GLY A CA 1
ATOM 1528 C C . GLY A 1 205 ? 56.694 10.982 57.899 1.00 25.08 205 GLY A C 1
ATOM 1529 O O . GLY A 1 205 ? 57.461 11.829 58.344 1.00 27.73 205 GLY A O 1
ATOM 1530 N N . ALA A 1 206 ? 56.954 10.297 56.797 1.00 22.02 206 ALA A N 1
ATOM 1531 C CA . ALA A 1 206 ? 58.178 10.502 56.040 1.00 20.32 206 ALA A CA 1
ATOM 1532 C C . ALA A 1 206 ? 57.872 11.239 54.745 1.00 18.96 206 ALA A C 1
ATOM 1533 O O . ALA A 1 206 ? 56.853 10.981 54.103 1.00 19.28 206 ALA A O 1
ATOM 1535 N N . SER A 1 207 ? 58.762 12.149 54.360 1.00 15.07 207 SER A N 1
ATOM 1536 C CA . SER A 1 207 ? 58.588 12.914 53.130 1.00 14.54 207 SER A CA 1
ATOM 1537 C C . SER A 1 207 ? 58.624 12.036 51.887 1.00 14.80 207 SER A C 1
ATOM 1538 O O . SER A 1 207 ? 59.587 11.290 51.667 1.00 17.02 207 SER A O 1
ATOM 1541 N N . VAL A 1 208 ? 57.570 12.115 51.082 1.00 12.36 208 VAL A N 1
ATOM 1542 C CA . VAL A 1 208 ? 57.494 11.351 49.845 1.00 12.38 208 VAL A CA 1
ATOM 1543 C C . VAL A 1 208 ? 58.546 11.862 48.868 1.00 12.93 208 VAL A C 1
ATOM 1544 O O . VAL A 1 208 ? 59.200 11.077 48.178 1.00 12.40 208 VAL A O 1
ATOM 1548 N N . LYS A 1 209 ? 58.675 13.184 48.792 1.00 14.36 209 LYS A N 1
ATOM 1549 C CA . LYS A 1 209 ? 59.641 13.826 47.907 1.00 15.49 209 LYS A CA 1
ATOM 1550 C C . LYS A 1 209 ? 61.048 13.311 48.233 1.00 15.62 209 LYS A C 1
ATOM 1551 O O . LYS A 1 209 ? 61.810 12.949 47.335 1.00 16.71 209 LYS A O 1
ATOM 1557 N N . ASP A 1 210 ? 61.379 13.266 49.520 1.00 16.43 210 ASP A N 1
ATOM 1558 C CA . ASP A 1 210 ? 62.694 12.805 49.951 1.00 19.23 210 ASP A CA 1
ATOM 1559 C C . ASP A 1 210 ? 62.870 11.309 49.832 1.00 20.39 210 ASP A C 1
ATOM 1560 O O . ASP A 1 210 ? 63.991 10.811 49.694 1.00 21.31 210 ASP A O 1
ATOM 1565 N N . MET A 1 211 ? 61.760 10.594 49.927 1.00 20.28 211 MET A N 1
ATOM 1566 C CA . MET A 1 211 ? 61.752 9.145 49.797 1.00 21.21 211 MET A CA 1
ATOM 1567 C C . MET A 1 211 ? 62.185 8.786 48.360 1.00 20.07 211 MET A C 1
ATOM 1568 O O . MET A 1 211 ? 63.022 7.896 48.142 1.00 18.88 211 MET A O 1
ATOM 1573 N N . ILE A 1 212 ? 61.603 9.481 47.385 1.00 16.92 212 ILE A N 1
ATOM 1574 C CA . ILE A 1 212 ? 61.893 9.251 45.975 1.00 14.74 212 ILE A CA 1
ATOM 1575 C C . ILE A 1 212 ? 63.250 9.846 45.608 1.00 16.77 212 ILE A C 1
ATOM 1576 O O . ILE A 1 212 ? 64.018 9.251 44.840 1.00 15.78 212 ILE A O 1
ATOM 1581 N N . ASN A 1 213 ? 63.533 11.022 46.155 1.00 17.18 213 ASN A N 1
ATOM 1582 C CA . ASN A 1 213 ? 64.814 11.680 45.944 1.00 17.49 213 ASN A CA 1
ATOM 1583 C C . ASN A 1 213 ? 65.230 11.713 44.476 1.00 15.55 213 ASN A C 1
ATOM 1584 O O . ASN A 1 213 ? 66.323 11.297 44.113 1.00 15.79 213 ASN A O 1
ATOM 1589 N N . ASP A 1 214 ? 64.332 12.163 43.618 1.00 13.48 214 ASP A N 1
ATOM 1590 C CA . ASP A 1 214 ? 64.629 12.246 42.206 1.00 13.97 214 ASP A CA 1
ATOM 1591 C C . ASP A 1 214 ? 63.606 13.183 41.558 1.00 16.53 214 ASP A C 1
ATOM 1592 O O . ASP A 1 214 ? 62.534 12.752 41.102 1.00 14.36 214 ASP A O 1
ATOM 1597 N N . ASP A 1 215 ? 63.973 14.462 41.484 1.00 14.61 215 ASP A N 1
ATOM 1598 C CA . ASP A 1 215 ? 63.110 15.475 40.908 1.00 15.33 215 ASP A CA 1
ATOM 1599 C C . ASP A 1 215 ? 62.835 15.258 39.423 1.00 14.03 215 ASP A C 1
ATOM 1600 O O . ASP A 1 215 ? 61.827 15.743 38.903 1.00 14.60 215 ASP A O 1
ATOM 1605 N N . ALA A 1 216 ? 63.747 14.585 38.727 1.00 11.03 216 ALA A N 1
ATOM 1606 C CA . ALA A 1 216 ? 63.546 14.310 37.312 1.00 11.12 216 ALA A CA 1
ATOM 1607 C C . ALA A 1 216 ? 62.337 13.377 37.156 1.00 12.92 216 ALA A C 1
ATOM 1608 O O . ALA A 1 216 ? 61.585 13.502 36.197 1.00 14.69 216 ALA A O 1
ATOM 1610 N N . TRP A 1 217 ? 62.172 12.426 38.079 1.00 12.01 217 TRP A N 1
ATOM 1611 C CA . TRP A 1 217 ? 61.029 11.510 38.012 1.00 12.44 217 TRP A CA 1
ATOM 1612 C C . TRP A 1 217 ? 59.758 12.363 38.078 1.00 12.25 217 TRP A C 1
ATOM 1613 O O . TRP A 1 217 ? 58.839 12.199 37.274 1.00 13.19 217 TRP A O 1
ATOM 1624 N N . ASN A 1 218 ? 59.732 13.269 39.054 1.00 10.18 218 ASN A N 1
ATOM 1625 C CA . ASN A 1 218 ? 58.604 14.158 39.244 1.00 11.72 218 ASN A CA 1
ATOM 1626 C C . ASN A 1 218 ? 58.227 14.866 37.940 1.00 12.75 218 ASN A C 1
ATOM 1627 O O . ASN A 1 218 ? 57.093 14.750 37.465 1.00 12.76 218 ASN A O 1
ATOM 1632 N N . ARG A 1 219 ? 59.194 15.531 37.326 1.00 11.43 219 ARG A N 1
ATOM 1633 C CA . ARG A 1 219 ? 58.963 16.278 36.098 1.00 13.31 219 ARG A CA 1
ATOM 1634 C C . ARG A 1 219 ? 58.678 15.504 34.827 1.00 13.09 219 ARG A C 1
ATOM 1635 O O . ARG A 1 219 ? 57.800 15.888 34.033 1.00 12.56 219 ARG A O 1
ATOM 1643 N N . ASP A 1 220 ? 59.520 14.518 34.540 1.00 12.87 220 ASP A N 1
ATOM 1644 C CA . ASP A 1 220 ? 59.365 13.807 33.292 1.00 15.42 220 ASP A CA 1
ATOM 1645 C C . ASP A 1 220 ? 58.597 12.517 33.268 1.00 12.35 220 ASP A C 1
ATOM 1646 O O . ASP A 1 220 ? 58.294 12.021 32.183 1.00 13.95 220 ASP A O 1
ATOM 1651 N N . THR A 1 221 ? 58.259 12.005 34.444 1.00 12.03 221 THR A N 1
ATOM 1652 C CA . THR A 1 221 ? 57.523 10.759 34.536 1.00 13.30 221 THR A CA 1
ATOM 1653 C C . THR A 1 221 ? 56.181 10.918 35.254 1.00 13.34 221 THR A C 1
ATOM 1654 O O . THR A 1 221 ? 55.143 10.643 34.680 1.00 15.00 221 THR A O 1
ATOM 1658 N N . PHE A 1 222 ? 56.208 11.375 36.497 1.00 11.05 222 PHE A N 1
ATOM 1659 C CA . PHE A 1 222 ? 55.001 11.539 37.289 1.00 11.67 222 PHE A CA 1
ATO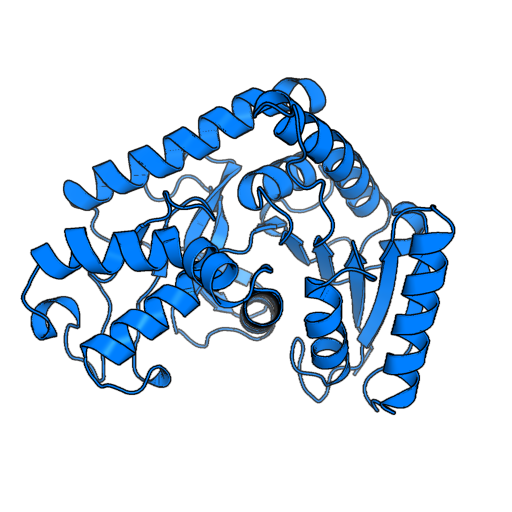M 1660 C C . PHE A 1 222 ? 53.951 12.473 36.686 1.00 12.58 222 PHE A C 1
ATOM 1661 O O . PHE A 1 222 ? 52.795 12.085 36.504 1.00 11.14 222 PHE A O 1
ATOM 1669 N N . LEU A 1 223 ? 54.339 13.720 36.440 1.00 11.61 223 LEU A N 1
ATOM 1670 C CA . LEU A 1 223 ? 53.418 14.691 35.897 1.00 11.77 223 LEU A CA 1
ATOM 1671 C C . LEU A 1 223 ? 52.808 14.297 34.562 1.00 10.60 223 LEU A C 1
ATOM 1672 O O . LEU A 1 223 ? 51.587 14.324 34.416 1.00 9.37 223 LEU A O 1
ATOM 1677 N N . PRO A 1 224 ? 53.636 13.928 33.568 1.00 11.36 224 PRO A N 1
ATOM 1678 C CA . PRO A 1 224 ? 53.084 13.544 32.264 1.00 11.88 224 PRO A CA 1
ATOM 1679 C C . PRO A 1 224 ? 52.173 12.294 32.275 1.00 12.79 224 PRO A C 1
ATOM 1680 O O . PRO A 1 224 ? 51.238 12.209 31.476 1.00 13.93 224 PRO A O 1
ATOM 1684 N N . THR A 1 225 ? 52.478 11.328 33.144 1.00 13.07 225 THR A N 1
ATOM 1685 C CA . THR A 1 225 ? 51.701 10.087 33.263 1.00 12.62 225 THR A CA 1
ATOM 1686 C C . THR A 1 225 ? 50.310 10.379 33.804 1.00 11.88 225 THR A C 1
ATOM 1687 O O . THR A 1 225 ? 49.319 9.922 33.245 1.00 12.53 225 THR A O 1
ATOM 1691 N N . VAL A 1 226 ? 50.240 11.142 34.888 1.00 11.85 226 VAL A N 1
ATOM 1692 C CA . VAL A 1 226 ? 48.955 11.503 35.465 1.00 12.66 226 VAL A CA 1
ATOM 1693 C C . VAL A 1 226 ? 48.189 12.389 34.477 1.00 13.83 226 VAL A C 1
ATOM 1694 O O . VAL A 1 226 ? 46.982 12.226 34.278 1.00 14.29 226 VAL A O 1
ATOM 1698 N N . GLY A 1 227 ? 48.906 13.321 33.859 1.00 13.49 227 GLY A N 1
ATOM 1699 C CA . GLY A 1 227 ? 48.299 14.220 32.900 1.00 14.37 227 GLY A CA 1
ATOM 1700 C C . GLY A 1 227 ? 47.703 13.549 31.685 1.00 15.18 227 GLY A C 1
ATOM 1701 O O . GLY A 1 227 ? 46.684 13.997 31.174 1.00 18.08 227 GLY A O 1
ATOM 1702 N N . LYS A 1 228 ? 48.323 12.477 31.216 1.00 15.07 228 LYS A N 1
ATOM 1703 C CA . LYS A 1 228 ? 47.833 11.774 30.035 1.00 17.13 228 LYS A CA 1
ATOM 1704 C C . LYS A 1 228 ? 47.155 10.432 30.348 1.00 12.89 228 LYS A C 1
ATOM 1705 O O . LYS A 1 228 ? 46.921 9.639 29.442 1.00 12.87 228 LYS A O 1
ATOM 1711 N N . ARG A 1 229 ? 46.847 10.181 31.615 1.00 12.65 229 ARG A N 1
ATOM 1712 C CA . ARG A 1 229 ? 46.246 8.909 32.035 1.00 11.80 229 ARG A CA 1
ATOM 1713 C C . ARG A 1 229 ? 44.934 8.561 31.338 1.00 13.13 229 ARG A C 1
ATOM 1714 O O . ARG A 1 229 ? 44.731 7.412 30.961 1.00 12.70 229 ARG A O 1
ATOM 1722 N N . GLY A 1 230 ? 44.059 9.549 31.149 1.00 11.64 230 GLY A N 1
ATOM 1723 C CA . GLY A 1 230 ? 42.789 9.292 30.492 1.00 11.99 230 GLY A CA 1
ATOM 1724 C C . GLY A 1 230 ? 42.964 8.785 29.079 1.00 12.80 230 GLY A C 1
ATOM 1725 O O . GLY A 1 230 ? 42.170 7.968 28.604 1.00 14.94 230 GLY A O 1
ATOM 1726 N N . ALA A 1 231 ? 43.973 9.305 28.381 1.00 13.62 231 ALA A N 1
ATOM 1727 C CA . ALA A 1 231 ? 44.258 8.886 27.002 1.00 14.35 231 ALA A CA 1
ATOM 1728 C C . ALA A 1 231 ? 44.827 7.463 26.973 1.00 15.21 231 ALA A C 1
ATOM 1729 O O . ALA A 1 231 ? 44.581 6.691 26.027 1.00 15.45 231 ALA A O 1
ATOM 1731 N N . ALA A 1 232 ? 45.601 7.130 28.002 1.00 14.51 232 ALA A N 1
ATOM 1732 C CA . ALA A 1 232 ? 46.192 5.809 28.114 1.00 15.56 232 ALA A CA 1
ATOM 1733 C C . ALA A 1 232 ? 45.069 4.791 28.274 1.00 18.52 232 ALA A C 1
ATOM 1734 O O . ALA A 1 232 ? 45.165 3.675 27.762 1.00 20.43 232 ALA A O 1
ATOM 1736 N N . ILE A 1 233 ? 44.027 5.159 29.018 1.00 17.51 233 ILE A N 1
ATOM 1737 C CA . ILE A 1 233 ? 42.897 4.262 29.239 1.00 16.72 233 ILE A CA 1
ATOM 1738 C C . ILE A 1 233 ? 42.062 4.078 27.968 1.00 17.06 233 ILE A C 1
ATOM 1739 O O . ILE A 1 233 ? 41.621 2.967 27.656 1.00 15.90 233 ILE A O 1
ATOM 1744 N N . ILE A 1 234 ? 41.882 5.156 27.218 1.00 15.90 234 ILE A N 1
ATOM 1745 C CA . ILE A 1 234 ? 41.141 5.091 25.968 1.00 17.45 234 ILE A CA 1
ATOM 1746 C C . ILE A 1 234 ? 41.927 4.232 24.976 1.00 19.34 234 ILE A C 1
ATOM 1747 O O . ILE A 1 234 ? 41.363 3.462 24.201 1.00 18.82 234 ILE A O 1
ATOM 1752 N N . ASP A 1 235 ? 43.243 4.363 25.008 1.00 19.51 235 ASP A N 1
ATOM 1753 C CA . ASP A 1 235 ? 44.090 3.588 24.119 1.00 22.00 235 ASP A CA 1
ATOM 1754 C C . ASP A 1 235 ? 43.970 2.072 24.415 1.00 19.97 235 ASP A C 1
ATOM 1755 O O . ASP A 1 235 ? 43.882 1.246 23.495 1.00 17.23 235 ASP A O 1
ATOM 1760 N N . ALA A 1 236 ? 43.958 1.728 25.699 1.00 16.43 236 ALA A N 1
ATOM 1761 C CA . ALA A 1 236 ? 43.876 0.345 26.131 1.00 16.34 236 ALA A CA 1
ATOM 1762 C C . ALA A 1 236 ? 42.487 -0.253 25.995 1.00 18.16 236 ALA A C 1
ATOM 1763 O O . ALA A 1 236 ? 42.349 -1.356 25.468 1.00 15.23 236 ALA A O 1
ATOM 1765 N N . ARG A 1 237 ? 41.469 0.478 26.463 1.00 19.03 237 ARG A N 1
ATOM 1766 C CA . ARG A 1 237 ? 40.076 0.013 26.440 1.00 19.45 237 ARG A CA 1
ATOM 1767 C C . ARG A 1 237 ? 39.247 0.374 25.223 1.00 20.47 237 ARG A C 1
ATOM 1768 O O . ARG A 1 237 ? 38.227 -0.279 24.951 1.00 20.63 237 ARG A O 1
ATOM 1776 N N . GLY A 1 238 ? 39.640 1.432 24.523 1.00 19.21 238 GLY A N 1
ATOM 1777 C CA . GLY A 1 238 ? 38.891 1.859 23.354 1.00 20.11 238 GLY A CA 1
ATOM 1778 C C . GLY A 1 238 ? 37.816 2.870 23.724 1.00 21.24 238 GLY A C 1
ATOM 1779 O O . GLY A 1 238 ? 37.272 3.558 22.853 1.00 22.10 238 GLY A O 1
ATOM 1780 N N . VAL A 1 239 ? 37.522 2.972 25.019 1.00 20.04 239 VAL A N 1
ATOM 1781 C CA . VAL A 1 239 ? 36.517 3.894 25.521 1.00 18.61 239 VAL A CA 1
ATOM 1782 C C . VAL A 1 239 ? 37.041 4.589 26.773 1.00 18.94 239 VAL A C 1
ATOM 1783 O O . VAL A 1 239 ? 37.991 4.125 27.388 1.00 17.17 239 VAL A O 1
ATOM 1787 N N . SER A 1 240 ? 36.378 5.679 27.154 1.00 17.93 240 SER A N 1
ATOM 1788 C CA . SER A 1 240 ? 36.734 6.499 28.314 1.00 19.18 240 SER A CA 1
ATOM 1789 C C . SER A 1 240 ? 36.716 5.799 29.660 1.00 17.32 240 SER A C 1
ATOM 1790 O O . SER A 1 240 ? 36.129 4.731 29.815 1.00 17.46 240 SER A O 1
ATOM 1793 N N . SER A 1 241 ? 37.290 6.469 30.652 1.00 15.35 241 SER A N 1
ATOM 1794 C CA . SER A 1 241 ? 37.387 5.930 31.996 1.00 14.91 241 SER A CA 1
ATOM 1795 C C . SER A 1 241 ? 36.167 6.203 32.858 1.00 14.44 241 SER A C 1
ATOM 1796 O O . SER A 1 241 ? 36.259 6.875 33.890 1.00 17.44 241 SER A O 1
ATOM 1799 N N . ALA A 1 242 ? 35.040 5.618 32.468 1.00 12.10 242 ALA A N 1
ATOM 1800 C CA . ALA A 1 242 ? 33.776 5.800 33.170 1.00 8.23 242 ALA A CA 1
ATOM 1801 C C . ALA A 1 242 ? 33.733 5.424 34.647 1.00 7.71 242 ALA A C 1
ATOM 1802 O O . ALA A 1 242 ? 33.325 6.235 35.490 1.00 7.13 242 ALA A O 1
ATOM 1804 N N . ALA A 1 243 ? 34.148 4.202 34.971 1.00 7.90 243 ALA A N 1
ATOM 1805 C CA . ALA A 1 243 ? 34.103 3.722 36.349 1.00 6.30 243 ALA A CA 1
ATOM 1806 C C . ALA A 1 243 ? 34.978 4.476 37.337 1.00 5.51 243 ALA A C 1
ATOM 1807 O O . ALA A 1 243 ? 34.572 4.658 38.483 1.00 5.77 243 ALA A O 1
ATOM 1809 N N . SER A 1 244 ? 36.188 4.866 36.935 1.00 6.98 244 SER A N 1
ATOM 1810 C CA . SER A 1 244 ? 37.054 5.620 37.848 1.00 6.40 244 SER A CA 1
ATOM 1811 C C . SER A 1 244 ? 36.608 7.080 37.979 1.00 5.03 244 SER A C 1
ATOM 1812 O O . SER A 1 244 ? 36.814 7.685 39.023 1.00 5.84 244 SER A O 1
ATOM 1815 N N . ALA A 1 245 ? 36.001 7.633 36.927 1.00 6.55 245 ALA A N 1
ATOM 1816 C CA . ALA A 1 245 ? 35.463 9.000 36.983 1.00 5.75 245 ALA A CA 1
ATOM 1817 C C . ALA A 1 245 ? 34.250 8.969 37.941 1.00 7.12 245 ALA A C 1
ATOM 1818 O O . ALA A 1 245 ? 34.091 9.867 38.772 1.00 6.66 245 ALA A O 1
ATOM 1820 N N . ALA A 1 246 ? 33.413 7.928 37.843 1.00 6.20 246 ALA A N 1
ATOM 1821 C CA . ALA A 1 246 ? 32.257 7.795 38.734 1.00 5.23 246 ALA A CA 1
ATOM 1822 C C . ALA A 1 246 ? 32.722 7.663 40.180 1.00 5.46 246 ALA A C 1
ATOM 1823 O O . ALA A 1 246 ? 32.136 8.251 41.088 1.00 4.67 246 ALA A O 1
ATOM 1825 N N . ASN A 1 247 ? 33.783 6.893 40.398 1.00 3.98 247 ASN A N 1
ATOM 1826 C CA . ASN A 1 247 ? 34.315 6.702 41.740 1.00 3.25 247 ASN A CA 1
ATOM 1827 C C . ASN A 1 247 ? 34.802 8.027 42.366 1.00 3.09 247 ASN A C 1
ATOM 1828 O O . ASN A 1 247 ? 34.611 8.294 43.559 1.00 4.75 247 ASN A O 1
ATOM 1833 N N . ALA A 1 248 ? 35.445 8.846 41.549 1.00 5.15 248 ALA A N 1
ATOM 1834 C CA . ALA A 1 248 ? 35.983 10.122 41.996 1.00 5.26 248 ALA A CA 1
ATOM 1835 C C . ALA A 1 248 ? 34.859 11.095 42.364 1.00 5.54 248 ALA A C 1
ATOM 1836 O O . ALA A 1 248 ? 35.006 11.901 43.282 1.00 5.75 248 ALA A O 1
ATOM 1838 N N . ALA A 1 249 ? 33.751 11.030 41.631 1.00 6.05 249 ALA A N 1
ATOM 1839 C CA . ALA A 1 249 ? 32.600 11.887 41.897 1.00 6.43 249 ALA A CA 1
ATOM 1840 C C . ALA A 1 249 ? 32.016 11.513 43.249 1.00 7.91 249 ALA A C 1
ATOM 1841 O O . ALA A 1 249 ? 31.652 12.379 44.052 1.00 8.88 249 ALA A O 1
ATOM 1843 N N . ILE A 1 250 ? 31.909 10.213 43.505 1.00 8.13 250 ILE A N 1
ATOM 1844 C CA . ILE A 1 250 ? 31.371 9.748 44.775 1.00 7.56 250 ILE A CA 1
ATOM 1845 C C . ILE A 1 250 ? 32.296 10.198 45.896 1.00 5.97 250 ILE A C 1
ATOM 1846 O O . ILE A 1 250 ? 31.834 10.671 46.929 1.00 7.22 250 ILE A O 1
ATOM 1851 N N . ASP A 1 251 ? 33.601 10.036 45.690 1.00 5.61 251 ASP A N 1
ATOM 1852 C CA . ASP A 1 251 ? 34.595 10.462 46.676 1.00 6.84 251 ASP A CA 1
ATOM 1853 C C . ASP A 1 251 ? 34.455 11.960 46.995 1.00 4.01 251 ASP A C 1
ATOM 1854 O O . ASP A 1 251 ? 34.526 12.356 48.165 1.00 4.36 251 ASP A O 1
ATOM 1859 N N . HIS A 1 252 ? 34.322 12.767 45.940 1.00 4.95 252 HIS A N 1
ATOM 1860 C CA . HIS A 1 252 ? 34.159 14.221 46.046 1.00 6.29 252 HIS A CA 1
ATOM 1861 C C . HIS A 1 252 ? 32.964 14.570 46.954 1.00 6.89 252 HIS A C 1
ATOM 1862 O O . HIS A 1 252 ? 33.146 15.236 47.983 1.00 6.29 252 HIS A O 1
ATOM 1869 N N . ILE A 1 253 ? 31.762 14.091 46.613 1.00 6.00 253 ILE A N 1
ATOM 1870 C CA . ILE A 1 253 ? 30.577 14.391 47.432 1.00 4.44 253 ILE A CA 1
ATOM 1871 C C . ILE A 1 253 ? 30.661 13.808 48.834 1.00 3.56 253 ILE A C 1
ATOM 1872 O O . ILE A 1 253 ? 30.330 14.461 49.817 1.00 4.65 253 ILE A O 1
ATOM 1877 N N . HIS A 1 254 ? 31.102 12.563 48.921 1.00 6.62 254 HIS A N 1
ATOM 1878 C CA . HIS A 1 254 ? 31.232 11.885 50.194 1.00 5.73 254 HIS A CA 1
ATOM 1879 C C . HIS A 1 254 ? 32.086 12.683 51.174 1.00 6.54 254 HIS A C 1
ATOM 1880 O O . HIS A 1 254 ? 31.683 12.910 52.320 1.00 6.72 254 HIS A O 1
ATOM 1887 N N . ASP A 1 255 ? 33.284 13.078 50.736 1.00 8.71 255 ASP A N 1
ATOM 1888 C CA . ASP A 1 255 ? 34.201 13.851 51.583 1.00 7.85 255 ASP A CA 1
ATOM 1889 C C . ASP A 1 255 ? 33.673 15.252 51.916 1.00 6.91 255 ASP A C 1
ATOM 1890 O O . ASP A 1 255 ? 33.810 15.722 53.033 1.00 7.99 255 ASP A O 1
ATOM 1895 N N . TRP A 1 256 ? 33.063 15.904 50.938 1.00 7.91 256 TRP A N 1
ATOM 1896 C CA . TRP A 1 256 ? 32.487 17.240 51.117 1.00 7.28 256 TRP A CA 1
ATOM 1897 C C . TRP A 1 256 ? 31.411 17.197 52.208 1.00 9.20 256 TRP A C 1
ATOM 1898 O O . TRP A 1 256 ? 31.454 17.955 53.180 1.00 9.39 256 TRP A O 1
ATOM 1909 N N . VAL A 1 257 ? 30.474 16.266 52.060 1.00 9.30 257 VAL A N 1
ATOM 1910 C CA . VAL A 1 257 ? 29.376 16.116 53.001 1.00 10.94 257 VAL A CA 1
ATOM 1911 C C . VAL A 1 257 ? 29.732 15.505 54.361 1.00 12.59 257 VAL A C 1
ATOM 1912 O O . VAL A 1 257 ? 29.306 16.016 55.406 1.00 13.52 257 VAL A O 1
ATOM 1916 N N . LEU A 1 258 ? 30.479 14.404 54.361 1.00 13.54 258 LEU A N 1
ATOM 1917 C CA . LEU A 1 258 ? 30.821 13.726 55.610 1.00 13.14 258 LEU A CA 1
ATOM 1918 C C . LEU A 1 258 ? 32.085 14.193 56.342 1.00 14.73 258 LEU A C 1
ATOM 1919 O O . LEU A 1 258 ? 32.260 13.884 57.528 1.00 15.03 258 LEU A O 1
ATOM 1924 N N . GLY A 1 259 ? 32.951 14.936 55.650 1.00 13.49 259 GLY A N 1
ATOM 1925 C CA . GLY A 1 259 ? 34.171 15.442 56.270 1.00 13.23 259 GLY A CA 1
ATOM 1926 C C . GLY A 1 259 ? 35.397 14.586 56.013 1.00 14.40 259 GLY A C 1
ATOM 1927 O O . GLY A 1 259 ? 35.275 13.380 55.839 1.00 14.49 259 GLY A O 1
ATOM 1928 N N . THR A 1 260 ? 36.580 15.206 55.993 1.00 15.91 260 THR A N 1
ATOM 1929 C CA . THR A 1 260 ? 37.846 14.494 55.763 1.00 12.85 260 THR A CA 1
ATOM 1930 C C . THR A 1 260 ? 38.591 14.239 57.065 1.00 14.37 260 THR A C 1
ATOM 1931 O O . THR A 1 260 ? 39.672 13.657 57.056 1.00 15.00 260 THR A O 1
ATOM 1935 N N . ALA A 1 261 ? 38.035 14.716 58.175 1.00 16.31 261 ALA A N 1
ATOM 1936 C CA . ALA A 1 261 ? 38.636 14.558 59.491 1.00 17.72 261 ALA A CA 1
ATOM 1937 C C . ALA A 1 261 ? 40.091 15.019 59.566 1.00 18.94 261 ALA A C 1
ATOM 1938 O O . ALA A 1 261 ? 40.928 14.364 60.191 1.00 22.08 261 ALA A O 1
ATOM 1940 N N . GLY A 1 262 ? 40.385 16.165 58.966 1.00 19.24 262 GLY A N 1
ATOM 1941 C CA . GLY A 1 262 ? 41.743 16.687 58.993 1.00 18.01 262 GLY A CA 1
ATOM 1942 C C . GLY A 1 262 ? 42.598 16.334 57.790 1.00 17.16 262 GLY A C 1
ATOM 1943 O O . GLY A 1 262 ? 43.607 16.990 57.536 1.00 18.62 262 GLY A O 1
ATOM 1944 N N . LYS A 1 263 ? 42.236 15.279 57.074 1.00 15.55 263 LYS A N 1
ATOM 1945 C CA . LYS A 1 263 ? 42.990 14.863 55.898 1.00 14.89 263 LYS A CA 1
ATOM 1946 C C . LYS A 1 263 ? 42.756 15.898 54.796 1.00 12.90 263 LYS A C 1
ATOM 1947 O O . LYS A 1 263 ? 41.685 16.500 54.730 1.00 12.94 263 LYS A O 1
ATOM 1953 N N . TRP A 1 264 ? 43.772 16.159 53.980 1.00 8.01 264 TRP A N 1
ATOM 1954 C CA . TRP A 1 264 ? 43.630 17.106 52.877 1.00 9.57 264 TRP A CA 1
ATOM 1955 C C . TRP A 1 264 ? 43.103 16.384 51.643 1.00 10.18 264 TRP A C 1
ATOM 1956 O O . TRP A 1 264 ? 43.393 15.214 51.434 1.00 10.00 264 TRP A O 1
ATOM 1967 N N . THR A 1 265 ? 42.334 17.081 50.818 1.00 9.38 265 THR A N 1
ATOM 1968 C CA . THR A 1 265 ? 41.876 16.499 49.564 1.00 8.91 265 THR A CA 1
ATOM 1969 C C . THR A 1 265 ? 41.839 17.619 48.532 1.00 6.38 265 THR A C 1
ATOM 1970 O O . THR A 1 265 ? 42.134 18.765 48.858 1.00 10.65 265 THR A O 1
ATOM 1974 N N . THR A 1 266 ? 41.548 17.288 47.284 1.00 5.44 266 THR A N 1
ATOM 1975 C CA . THR A 1 266 ? 41.474 18.291 46.246 1.00 7.96 266 THR A CA 1
ATOM 1976 C C . THR A 1 266 ? 40.027 18.504 45.811 1.00 10.45 266 THR A C 1
ATOM 1977 O O . THR A 1 266 ? 39.281 17.530 45.621 1.00 9.60 266 THR A O 1
ATOM 1981 N N . MET A 1 267 ? 39.650 19.775 45.652 1.00 8.95 267 MET A N 1
ATOM 1982 C CA . MET A 1 267 ? 38.321 20.166 45.180 1.00 6.60 267 MET A CA 1
ATOM 1983 C C . MET A 1 267 ? 38.466 21.366 44.261 1.00 8.57 267 MET A C 1
ATOM 1984 O O . ME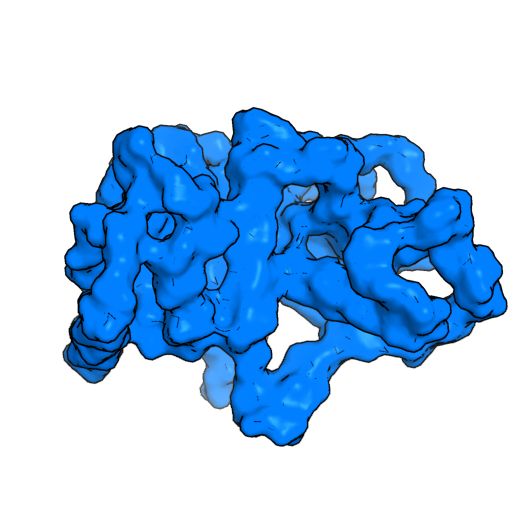T A 1 267 ? 39.273 22.259 44.538 1.00 8.49 267 MET A O 1
ATOM 1989 N N . GLY A 1 268 ? 37.768 21.335 43.125 1.00 8.18 268 GLY A N 1
ATOM 1990 C CA . GLY A 1 268 ? 37.764 22.461 42.199 1.00 8.09 268 GLY A CA 1
ATOM 1991 C C . GLY A 1 268 ? 36.719 23.406 42.786 1.00 10.31 268 GLY A C 1
ATOM 1992 O O . GLY A 1 268 ? 35.516 23.086 42.819 1.00 7.82 268 GLY A O 1
ATOM 1993 N N . ILE A 1 269 ? 37.163 24.553 43.293 1.00 7.92 269 ILE A N 1
ATOM 1994 C CA . ILE A 1 269 ? 36.255 25.500 43.948 1.00 8.74 269 ILE A CA 1
ATOM 1995 C C . ILE A 1 269 ? 36.431 26.922 43.436 1.00 9.80 269 ILE A C 1
ATOM 1996 O O . ILE A 1 269 ? 37.413 27.220 42.755 1.00 10.81 269 ILE A O 1
ATOM 2001 N N . PRO A 1 270 ? 35.459 27.811 43.714 1.00 12.24 270 PRO A N 1
ATOM 2002 C CA . PRO A 1 270 ? 35.595 29.196 43.249 1.00 11.67 270 PRO A CA 1
ATOM 2003 C C . PRO A 1 270 ? 36.721 29.843 44.058 1.00 10.40 270 PRO A C 1
ATOM 2004 O O . PRO A 1 270 ? 36.737 29.750 45.298 1.00 8.86 270 PRO A O 1
ATOM 2008 N N . SER A 1 271 ? 37.685 30.450 43.374 1.00 11.01 271 SER A N 1
ATOM 2009 C CA . SER A 1 271 ? 38.785 31.076 44.103 1.00 11.34 271 SER A CA 1
ATOM 2010 C C . SER A 1 271 ? 38.337 32.276 44.937 1.00 11.13 271 SER A C 1
ATOM 2011 O O . SER A 1 271 ? 37.475 33.066 44.513 1.00 12.81 271 SER A O 1
ATOM 2014 N N . ASP A 1 272 ? 38.847 32.354 46.160 1.00 10.15 272 ASP A N 1
ATOM 2015 C CA . ASP A 1 272 ? 38.556 33.491 47.022 1.00 11.47 272 ASP A CA 1
ATOM 2016 C C . ASP A 1 272 ? 39.761 34.424 46.978 1.00 13.14 272 ASP A C 1
ATOM 2017 O O . ASP A 1 272 ? 39.871 35.348 47.781 1.00 13.93 272 ASP A O 1
ATOM 2022 N N . GLY A 1 273 ? 40.662 34.162 46.040 1.00 12.79 273 GLY A N 1
ATOM 2023 C CA . GLY A 1 273 ? 41.864 34.961 45.908 1.00 14.16 273 GLY A CA 1
ATOM 2024 C C . GLY A 1 273 ? 43.113 34.330 46.509 1.00 15.81 273 GLY A C 1
ATOM 2025 O O . GLY A 1 273 ? 44.206 34.869 46.352 1.00 17.83 273 GLY A O 1
ATOM 2026 N N . SER A 1 274 ? 42.968 33.224 47.234 1.00 14.73 274 SER A N 1
ATOM 2027 C CA . SER A 1 274 ? 44.114 32.559 47.847 1.00 13.05 274 SER A CA 1
ATOM 2028 C C . SER A 1 274 ? 45.144 32.174 46.789 1.00 11.38 274 SER A C 1
ATOM 2029 O O . SER A 1 274 ? 44.787 31.833 45.669 1.00 10.89 274 SER A O 1
ATOM 2032 N N . TYR A 1 275 ? 46.424 32.226 47.159 1.00 12.30 275 TYR A N 1
ATOM 2033 C CA . TYR A 1 275 ? 47.536 31.873 46.263 1.00 12.69 275 TYR A CA 1
ATOM 2034 C C . TYR A 1 275 ? 47.587 32.687 44.972 1.00 13.81 275 TYR A C 1
ATOM 2035 O O . TYR A 1 275 ? 48.135 32.244 43.955 1.00 15.13 275 TYR A O 1
ATOM 2044 N N . GLY A 1 276 ? 47.017 33.889 45.021 1.00 16.39 276 GLY A N 1
ATOM 2045 C CA . GLY A 1 276 ? 47.017 34.757 43.858 1.00 15.97 276 GLY A CA 1
ATOM 2046 C C . GLY A 1 276 ? 46.144 34.311 42.708 1.00 15.23 276 GLY A C 1
ATOM 2047 O O . GLY A 1 276 ? 46.349 34.739 41.574 1.00 16.00 276 GLY A O 1
ATOM 2048 N N . ILE A 1 277 ? 45.185 33.435 42.977 1.00 13.72 277 ILE A N 1
ATOM 2049 C CA . ILE A 1 277 ? 44.294 32.970 41.920 1.00 12.04 277 ILE A CA 1
ATOM 2050 C C . ILE A 1 277 ? 43.140 33.958 41.893 1.00 9.59 277 ILE A C 1
ATOM 2051 O O . ILE A 1 277 ? 42.522 34.209 42.920 1.00 10.47 277 ILE A O 1
ATOM 2056 N N . PRO A 1 278 ? 42.852 34.547 40.722 1.00 10.67 278 PRO A N 1
ATOM 2057 C CA . PRO A 1 278 ? 41.752 35.520 40.608 1.00 13.46 278 PRO A CA 1
ATOM 2058 C C . PRO A 1 278 ? 40.435 34.981 41.194 1.00 16.03 278 PRO A C 1
ATOM 2059 O O . PRO A 1 278 ? 40.052 33.845 40.926 1.00 15.35 278 PRO A O 1
ATOM 2063 N N . GLU A 1 279 ? 39.757 35.807 41.987 1.00 17.74 279 GLU A N 1
ATOM 2064 C CA . GLU A 1 279 ? 38.493 35.438 42.607 1.00 18.36 279 GLU A CA 1
ATOM 2065 C C . GLU A 1 279 ? 37.472 34.990 41.581 1.00 16.62 279 GLU A C 1
ATOM 2066 O O . GLU A 1 279 ? 37.387 35.552 40.485 1.00 16.01 279 GLU A O 1
ATOM 2072 N N . GLY A 1 280 ? 36.702 33.965 41.931 1.00 16.79 280 GLY A N 1
ATOM 2073 C CA . GLY A 1 280 ? 35.688 33.473 41.018 1.00 16.07 280 GLY A CA 1
ATOM 2074 C C . GLY A 1 280 ? 36.111 32.376 40.053 1.00 16.70 280 GLY A C 1
ATOM 2075 O O . GLY A 1 280 ? 35.245 31.695 39.499 1.00 17.59 280 GLY A O 1
ATOM 2076 N N . VAL A 1 281 ? 37.409 32.240 39.780 1.00 15.00 281 VAL A N 1
ATOM 2077 C CA . VAL A 1 281 ? 37.889 31.174 38.885 1.00 14.17 2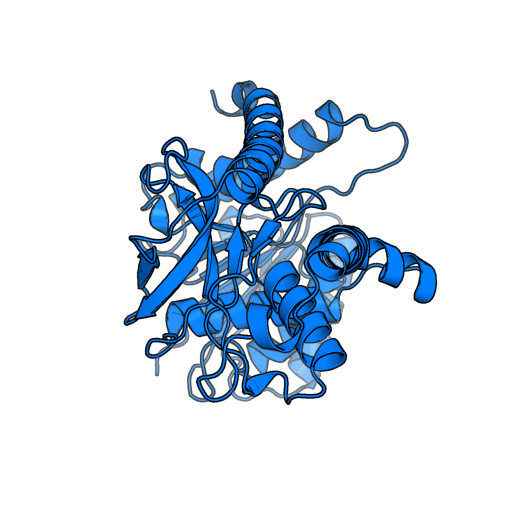81 VAL A CA 1
ATOM 2078 C C . VAL A 1 281 ? 37.767 29.828 39.633 1.00 9.51 281 VAL A C 1
ATOM 2079 O O . VAL A 1 281 ? 38.146 29.734 40.809 1.00 8.55 281 VAL A O 1
ATOM 2083 N N . ILE A 1 282 ? 37.138 28.836 38.995 1.00 7.55 282 ILE A N 1
ATOM 2084 C CA . ILE A 1 282 ? 36.981 27.508 39.613 1.00 8.72 282 ILE A CA 1
ATOM 2085 C C . ILE A 1 282 ? 38.342 26.857 39.420 1.00 7.19 282 ILE A C 1
ATOM 2086 O O . ILE A 1 282 ? 38.773 26.626 38.290 1.00 8.50 282 ILE A O 1
ATOM 2091 N N . PHE A 1 283 ? 38.980 26.513 40.527 1.00 8.56 283 PHE A N 1
ATOM 2092 C CA . PHE A 1 283 ? 40.352 26.025 40.484 1.00 8.31 283 PHE A CA 1
ATOM 2093 C C . PHE A 1 283 ? 40.582 24.939 41.506 1.00 7.19 283 PHE A C 1
ATOM 2094 O O . PHE A 1 283 ? 40.008 24.977 42.586 1.00 7.67 283 PHE A O 1
ATOM 2102 N N . GLY A 1 284 ? 41.453 23.991 41.178 1.00 6.97 284 GLY A N 1
ATOM 2103 C CA . GLY A 1 284 ? 41.775 22.954 42.134 1.00 6.78 284 GLY A CA 1
ATOM 2104 C C . GLY A 1 284 ? 42.667 23.494 43.245 1.00 7.22 284 GLY A C 1
ATOM 2105 O O . GLY A 1 284 ? 43.722 24.087 42.982 1.00 11.40 284 GLY A O 1
ATOM 2106 N N . PHE A 1 285 ? 42.232 23.319 44.486 1.00 7.06 285 PHE A N 1
ATOM 2107 C CA . PHE A 1 285 ? 42.977 23.756 45.666 1.00 9.71 285 PHE A CA 1
ATOM 2108 C C . PHE A 1 285 ? 42.984 22.638 46.706 1.00 11.25 285 PHE A C 1
ATOM 2109 O O . PHE A 1 285 ? 42.068 21.806 46.754 1.00 10.25 285 PHE A O 1
ATOM 2117 N N . PRO A 1 286 ? 44.010 22.623 47.573 1.00 10.03 286 PRO A N 1
ATOM 2118 C CA . PRO A 1 286 ? 44.064 21.609 48.627 1.00 10.11 286 PRO A CA 1
ATOM 2119 C C . PRO A 1 286 ? 43.068 22.115 49.684 1.00 9.82 286 PRO A C 1
ATOM 2120 O O . PRO A 1 286 ? 43.090 23.299 50.016 1.00 8.46 286 PRO A O 1
ATOM 2124 N N . VAL A 1 287 ? 42.183 21.256 50.187 1.00 7.75 287 VAL A N 1
ATOM 2125 C CA . VAL A 1 287 ? 41.221 21.674 51.203 1.00 8.48 287 VAL A CA 1
ATOM 2126 C C . VAL A 1 287 ? 41.017 20.588 52.248 1.00 8.89 287 VAL A C 1
ATOM 2127 O O . VAL A 1 287 ? 41.469 19.461 52.075 1.00 8.81 287 VAL A O 1
ATOM 2131 N N . THR A 1 288 ? 40.435 20.972 53.377 1.00 8.30 288 THR A N 1
ATOM 2132 C CA . THR A 1 288 ? 40.019 20.019 54.399 1.00 10.49 288 THR A CA 1
ATOM 2133 C C . THR A 1 288 ? 38.493 20.299 54.454 1.00 10.61 288 THR A C 1
ATOM 2134 O O . THR A 1 288 ? 38.044 21.365 54.019 1.00 10.60 288 THR A O 1
ATOM 2138 N N . THR A 1 289 ? 37.687 19.343 54.902 1.00 11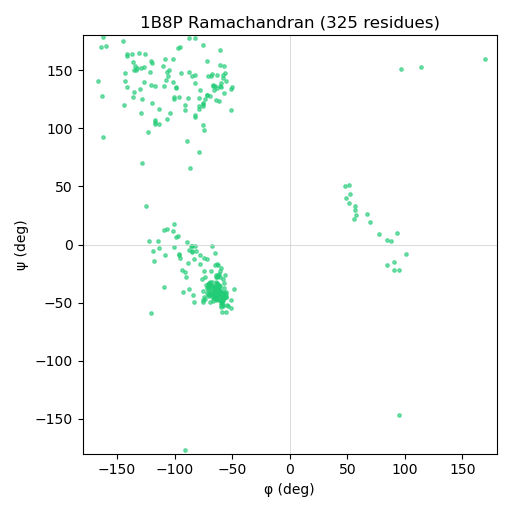.14 289 THR A N 1
ATOM 2139 C CA . THR A 1 289 ? 36.241 19.564 54.966 1.00 11.38 289 THR A CA 1
ATOM 2140 C C . THR A 1 289 ? 35.691 19.124 56.310 1.00 11.05 289 THR A C 1
ATOM 2141 O O . THR A 1 289 ? 36.262 18.261 56.988 1.00 9.56 289 THR A O 1
ATOM 2145 N N . GLU A 1 290 ? 34.599 19.765 56.711 1.00 12.31 290 GLU A N 1
ATOM 2146 C CA . GLU A 1 290 ? 33.950 19.476 57.972 1.00 15.07 290 GLU A CA 1
ATOM 2147 C C . GLU A 1 290 ? 32.562 20.117 57.979 1.00 17.98 290 GLU A C 1
ATOM 2148 O O . GLU A 1 290 ? 32.378 21.219 57.457 1.00 18.37 290 GLU A O 1
ATOM 2154 N N . ASN A 1 291 ? 31.585 19.404 58.534 1.00 19.02 291 ASN A N 1
ATOM 2155 C CA . ASN A 1 291 ? 30.211 19.896 58.627 1.00 18.35 291 ASN A CA 1
ATOM 2156 C C . ASN A 1 291 ? 29.646 20.385 57.293 1.00 17.67 291 ASN A C 1
ATOM 2157 O O . ASN A 1 291 ? 28.868 21.333 57.257 1.00 20.69 291 ASN A O 1
ATOM 2162 N N . GLY A 1 292 ? 30.022 19.729 56.200 1.00 13.85 292 GLY A N 1
ATOM 2163 C CA . GLY A 1 292 ? 29.520 20.109 54.894 1.00 13.54 292 GLY A CA 1
ATOM 2164 C C . GLY A 1 292 ? 30.151 21.339 54.268 1.00 15.21 292 GLY A C 1
ATOM 2165 O O . GLY A 1 292 ? 29.688 21.813 53.226 1.00 14.85 292 GLY A O 1
ATOM 2166 N N . GLU A 1 293 ? 31.221 21.836 54.881 1.00 15.49 293 GLU A N 1
ATOM 2167 C CA . GLU A 1 293 ? 31.928 23.016 54.391 1.00 16.94 293 GLU A CA 1
ATOM 2168 C C . GLU A 1 293 ? 33.394 22.692 54.106 1.00 16.08 293 GLU A C 1
ATOM 2169 O O . GLU A 1 293 ? 33.984 21.839 54.768 1.00 14.78 293 GLU A O 1
ATOM 2175 N N . TYR A 1 294 ? 33.980 23.374 53.123 1.00 15.88 294 TYR A N 1
ATOM 2176 C CA . TYR A 1 294 ? 35.398 23.191 52.825 1.00 12.01 294 TYR A CA 1
ATOM 2177 C C . TYR A 1 294 ? 36.224 24.399 53.255 1.00 13.12 294 TYR A C 1
ATOM 2178 O O . TYR A 1 294 ? 35.716 25.531 53.353 1.00 11.79 294 TYR A O 1
ATOM 2187 N N . LYS A 1 295 ? 37.517 24.174 53.419 1.00 10.50 295 LYS A N 1
ATOM 2188 C CA . LYS A 1 295 ? 38.416 25.229 53.841 1.00 12.86 295 LYS A CA 1
ATOM 2189 C C . LYS A 1 295 ? 39.763 25.062 53.138 1.00 12.98 295 LYS A C 1
ATOM 2190 O O . LYS A 1 295 ? 40.396 24.015 53.261 1.00 13.07 295 LYS A O 1
ATOM 2196 N N . ILE A 1 296 ? 40.176 26.074 52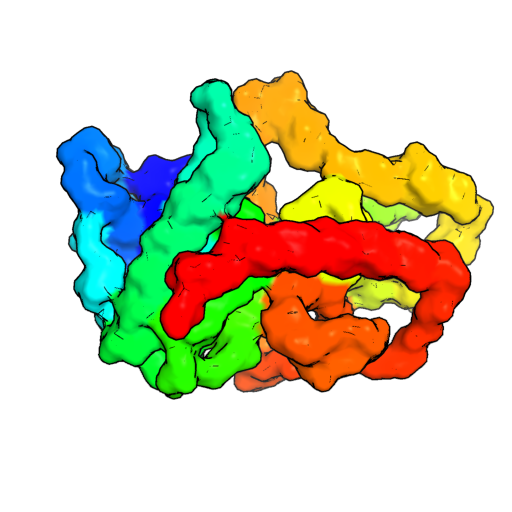.370 1.00 12.35 296 ILE A N 1
ATOM 2197 C CA . ILE A 1 296 ? 41.459 26.034 51.667 1.00 11.00 296 ILE A CA 1
ATOM 2198 C C . ILE A 1 296 ? 42.615 25.968 52.661 1.00 10.59 296 ILE A C 1
ATOM 2199 O O . ILE A 1 296 ? 42.614 26.665 53.682 1.00 9.36 296 ILE A O 1
ATOM 2204 N N . VAL A 1 297 ? 43.566 25.079 52.388 1.00 10.19 297 VAL A N 1
ATOM 2205 C CA . VAL A 1 297 ? 44.757 24.933 53.225 1.00 10.77 297 VAL A CA 1
ATOM 2206 C C . VAL A 1 297 ? 45.651 26.130 52.888 1.00 10.30 297 VAL A C 1
ATOM 2207 O O . VAL A 1 297 ? 45.980 26.355 51.717 1.00 12.23 297 VAL A O 1
ATOM 2211 N N . GLN A 1 298 ? 45.978 26.919 53.910 1.00 11.51 298 GLN A N 1
ATOM 2212 C CA . GLN A 1 298 ? 46.800 28.124 53.735 1.00 14.02 298 GLN A CA 1
ATOM 2213 C C . GLN A 1 298 ? 48.255 27.975 54.127 1.00 12.20 298 GLN A C 1
ATOM 2214 O O . GLN A 1 298 ? 48.617 27.125 54.932 1.00 14.19 298 GLN A O 1
ATOM 2220 N N . GLY A 1 299 ? 49.076 28.872 53.603 1.00 13.51 299 GLY A N 1
ATOM 2221 C CA . GLY A 1 299 ? 50.477 28.879 53.974 1.00 15.55 299 GLY A CA 1
ATOM 2222 C C . GLY A 1 299 ? 51.466 28.021 53.218 1.00 14.08 299 GLY A C 1
ATOM 2223 O O . GLY A 1 299 ? 52.642 27.991 53.583 1.00 13.01 299 GLY A O 1
ATOM 2224 N N . LEU A 1 300 ? 51.020 27.326 52.182 1.00 12.35 300 LEU A N 1
ATOM 2225 C CA . LEU A 1 300 ? 51.933 26.500 51.418 1.00 11.17 300 LEU A CA 1
ATOM 2226 C C . LEU A 1 300 ? 52.909 27.375 50.650 1.00 12.75 300 LEU A C 1
ATOM 2227 O O . LEU A 1 300 ? 52.570 28.479 50.215 1.00 14.55 300 LEU A O 1
ATOM 2232 N N . SER A 1 301 ? 54.136 26.894 50.521 1.00 12.60 301 SER A N 1
ATOM 2233 C CA . SER A 1 301 ? 55.169 27.607 49.792 1.00 13.49 301 SER A CA 1
ATOM 2234 C C . SER A 1 301 ? 54.999 27.318 48.301 1.00 12.58 301 SER A C 1
ATOM 2235 O O . SER A 1 301 ? 54.644 26.207 47.926 1.00 13.99 301 SER A O 1
ATOM 2238 N N . ILE A 1 302 ? 55.166 28.327 47.455 1.00 10.85 302 ILE A N 1
ATOM 2239 C CA . ILE A 1 302 ? 55.042 28.123 46.019 1.00 13.20 302 ILE A CA 1
ATOM 2240 C C . ILE A 1 302 ? 56.406 28.449 45.443 1.00 14.73 302 ILE A C 1
ATOM 2241 O O . ILE A 1 302 ? 56.789 29.616 45.393 1.00 17.19 302 ILE A O 1
ATOM 2246 N N . ASP A 1 303 ? 57.156 27.429 45.046 1.00 15.35 303 ASP A N 1
ATOM 2247 C CA . ASP A 1 303 ? 58.479 27.662 44.486 1.00 15.79 303 ASP A CA 1
ATOM 2248 C C . ASP A 1 303 ? 58.391 28.025 43.016 1.00 15.42 303 ASP A C 1
ATOM 2249 O O . ASP A 1 303 ? 57.301 28.037 42.454 1.00 14.71 303 ASP A O 1
ATOM 2254 N N . ALA A 1 304 ? 59.530 28.313 42.390 1.00 14.71 304 ALA A N 1
ATOM 2255 C CA . ALA A 1 304 ? 59.534 28.704 40.986 1.00 14.34 304 ALA A CA 1
ATOM 2256 C C . ALA A 1 304 ? 58.862 27.697 40.068 1.00 14.45 304 ALA A C 1
ATOM 2257 O O . ALA A 1 304 ? 58.121 28.092 39.158 1.00 13.25 304 ALA A O 1
ATOM 2259 N N . PHE A 1 305 ? 59.171 26.408 40.257 1.00 14.25 305 PHE A N 1
ATOM 2260 C CA . PHE A 1 305 ? 58.577 25.367 39.422 1.00 12.45 305 PHE A CA 1
ATOM 2261 C C . PHE A 1 305 ? 57.060 25.375 39.594 1.00 11.19 305 PHE A C 1
ATOM 2262 O O . PHE A 1 305 ? 56.315 25.335 38.617 1.00 11.14 305 PHE A O 1
ATOM 2270 N N . SER A 1 306 ? 56.614 25.408 40.842 1.00 11.31 306 SER A N 1
ATOM 2271 C CA . SER A 1 306 ? 55.187 25.415 41.123 1.00 13.12 306 SER A CA 1
ATOM 2272 C C . SER A 1 306 ? 54.488 26.604 40.498 1.00 12.74 306 SER A C 1
ATOM 2273 O O . SER A 1 306 ? 53.412 26.454 39.931 1.00 15.18 306 SER A O 1
ATOM 2276 N N . GLN A 1 307 ? 55.087 27.784 40.596 1.00 13.01 307 GLN A N 1
ATOM 2277 C CA . GLN A 1 307 ? 54.485 28.976 40.017 1.00 12.88 307 GLN A CA 1
ATOM 2278 C C . GLN A 1 307 ? 54.335 28.870 38.505 1.00 11.30 307 GLN A C 1
ATOM 2279 O O . GLN A 1 307 ? 53.345 29.332 37.946 1.00 11.11 307 GLN A O 1
ATOM 2285 N N . GLU A 1 308 ? 55.315 28.296 37.825 1.00 6.82 308 GLU A N 1
ATOM 2286 C CA . GLU A 1 308 ? 55.183 28.180 36.392 1.00 7.42 308 GLU A CA 1
ATOM 2287 C C . GLU A 1 308 ? 54.072 27.195 36.022 1.00 10.65 308 GLU A C 1
ATOM 2288 O O . GLU A 1 308 ? 53.419 27.353 35.000 1.00 11.90 308 GLU A O 1
ATOM 2294 N N . ARG A 1 309 ? 53.918 26.131 36.804 1.00 10.85 309 ARG A N 1
ATOM 2295 C CA . ARG A 1 309 ? 52.877 25.137 36.530 1.00 11.72 309 ARG A CA 1
ATOM 2296 C C . ARG A 1 309 ? 51.494 25.740 36.808 1.00 10.63 309 ARG A C 1
ATOM 2297 O O . ARG A 1 309 ? 50.553 25.542 36.039 1.00 11.30 309 ARG A O 1
ATOM 2305 N N . ILE A 1 310 ? 51.382 26.447 37.923 1.00 8.93 310 ILE A N 1
ATOM 2306 C CA . ILE A 1 310 ? 50.143 27.112 38.288 1.00 11.29 310 ILE A CA 1
ATOM 2307 C C . ILE A 1 310 ? 49.742 28.125 37.211 1.00 12.81 310 ILE A C 1
ATOM 2308 O O . ILE A 1 310 ? 48.570 28.204 36.829 1.00 13.97 310 ILE A O 1
ATOM 2313 N N . ASN A 1 311 ? 50.722 28.850 36.681 1.00 12.59 311 ASN A N 1
ATOM 2314 C CA . ASN A 1 311 ? 50.473 29.838 35.632 1.00 14.04 311 ASN A CA 1
ATOM 2315 C C . ASN A 1 311 ? 49.909 29.214 34.358 1.00 12.93 311 ASN A C 1
ATOM 2316 O O . ASN A 1 311 ? 49.038 29.788 33.709 1.00 12.90 311 ASN A O 1
ATOM 2321 N N . VAL A 1 312 ? 50.438 28.058 33.976 1.00 12.72 312 VAL A N 1
ATOM 2322 C CA . VAL A 1 312 ? 49.996 27.362 32.772 1.00 12.63 312 VAL A CA 1
ATOM 2323 C C . VAL A 1 312 ? 48.532 26.924 32.857 1.00 10.05 312 VAL A C 1
ATOM 2324 O O . VAL A 1 312 ? 47.767 27.088 31.908 1.00 7.57 312 VAL A O 1
ATOM 2328 N N . THR A 1 313 ? 48.174 26.332 33.987 1.00 9.23 313 THR A N 1
ATOM 2329 C CA . THR A 1 313 ? 46.822 25.843 34.184 1.00 9.17 313 THR A CA 1
ATOM 2330 C C . THR A 1 313 ? 45.853 27.028 34.363 1.00 10.48 313 THR A C 1
ATOM 2331 O O . THR A 1 313 ? 44.740 27.022 33.820 1.00 9.68 313 THR A O 1
ATOM 2335 N N . LEU A 1 314 ? 46.301 28.078 35.045 1.00 9.65 314 LEU A N 1
ATOM 2336 C CA . LEU A 1 314 ? 45.458 29.253 35.209 1.00 11.22 314 LEU A CA 1
ATOM 2337 C C . LEU A 1 314 ? 45.225 29.897 33.837 1.00 11.28 314 LEU A C 1
ATOM 2338 O O . LEU A 1 314 ? 44.129 30.355 33.538 1.00 11.73 314 LEU A O 1
ATOM 2343 N N . ASN A 1 315 ? 46.253 29.928 33.000 1.00 10.57 315 ASN A N 1
ATOM 2344 C CA . ASN A 1 315 ? 46.113 30.524 31.685 1.00 10.02 315 ASN A CA 1
ATOM 2345 C C . ASN A 1 315 ? 45.075 29.789 30.850 1.00 11.30 315 ASN A C 1
ATOM 2346 O O . ASN A 1 315 ? 44.340 30.398 30.069 1.00 12.43 315 ASN A O 1
ATOM 2351 N N . GLU A 1 316 ? 45.072 28.465 30.948 1.00 11.60 316 GLU A N 1
ATOM 2352 C CA . GLU A 1 316 ? 44.126 27.663 30.190 1.00 11.34 316 GLU A CA 1
ATOM 2353 C C . GLU A 1 316 ? 42.695 27.970 30.636 1.00 8.97 316 GLU A C 1
ATOM 2354 O O . GLU A 1 316 ? 41.800 28.077 29.804 1.00 10.95 316 GLU A O 1
ATOM 2360 N N . LEU A 1 317 ? 42.494 28.089 31.944 1.00 7.81 317 LEU A N 1
ATOM 2361 C CA . LEU A 1 317 ? 41.187 28.403 32.517 1.00 9.53 317 LEU A CA 1
ATOM 2362 C C . LEU A 1 317 ? 40.697 29.796 32.085 1.00 11.56 317 LEU A C 1
ATOM 2363 O O . LEU A 1 317 ? 39.496 30.011 31.897 1.00 10.27 317 LEU A O 1
ATOM 2368 N N . LEU A 1 318 ? 41.618 30.753 32.000 1.00 10.46 318 LEU A N 1
ATOM 2369 C CA . LEU A 1 318 ? 41.284 32.113 31.579 1.00 10.37 318 LEU A CA 1
ATOM 2370 C C . LEU A 1 318 ? 40.936 32.153 30.093 1.00 8.46 318 LEU A C 1
ATOM 2371 O O . LEU A 1 318 ? 40.119 32.964 29.670 1.00 10.54 318 LEU A O 1
ATOM 2376 N N . GLU A 1 319 ? 41.562 31.304 29.288 1.00 8.18 319 GLU A N 1
ATOM 2377 C CA . GLU A 1 319 ? 41.245 31.266 27.868 1.00 8.09 319 GLU A CA 1
ATOM 2378 C C . GLU A 1 319 ? 39.831 30.720 27.692 1.00 11.84 319 GLU A C 1
ATOM 2379 O O . GLU A 1 319 ? 39.079 31.175 26.824 1.00 11.93 319 GLU A O 1
ATOM 2385 N N . GLU A 1 320 ? 39.485 29.714 28.491 1.00 12.04 320 GLU A N 1
ATOM 2386 C CA . GLU A 1 320 ? 38.148 29.115 28.432 1.00 13.33 320 GLU A CA 1
ATOM 2387 C C . GLU A 1 320 ? 37.084 30.112 28.871 1.00 12.61 320 GLU A C 1
ATOM 2388 O O . GLU A 1 320 ? 36.036 30.214 28.248 1.00 14.00 320 GLU A O 1
ATOM 2394 N N . GLN A 1 321 ? 37.347 30.813 29.966 1.00 13.40 321 GLN A N 1
ATOM 2395 C CA . GLN A 1 321 ? 36.431 31.821 30.501 1.00 15.60 321 GLN A CA 1
ATOM 2396 C C . GLN A 1 321 ? 36.163 32.915 29.449 1.00 17.30 321 GLN A C 1
ATOM 2397 O O . GLN A 1 321 ? 35.023 33.286 29.193 1.00 14.48 321 GLN A O 1
ATOM 2403 N N . ASN A 1 322 ? 37.227 33.406 28.825 1.00 17.75 322 ASN A N 1
ATOM 2404 C CA . ASN A 1 322 ? 37.112 34.424 27.788 1.00 19.14 322 ASN A CA 1
ATOM 2405 C C . ASN A 1 322 ? 36.204 33.922 26.673 1.00 18.63 322 ASN A C 1
ATOM 2406 O O . ASN A 1 322 ? 35.388 34.675 26.126 1.00 20.09 322 ASN A O 1
ATOM 2411 N N . GLY A 1 323 ? 36.320 32.633 26.375 1.00 15.58 323 GLY A N 1
ATOM 2412 C CA . GLY A 1 323 ? 35.511 32.035 25.330 1.00 16.80 323 GLY A CA 1
ATOM 2413 C C . GLY A 1 323 ? 34.021 31.812 25.579 1.00 16.01 323 GLY A C 1
ATOM 2414 O O . GLY A 1 323 ? 33.292 31.498 24.641 1.00 17.41 323 GLY A O 1
ATOM 2415 N N . VAL A 1 324 ? 33.554 31.938 26.815 1.00 16.09 324 VAL A N 1
ATOM 2416 C CA . VAL A 1 324 ? 32.130 31.722 27.097 1.00 16.85 324 VAL A CA 1
ATOM 2417 C C . VAL A 1 324 ? 31.456 32.965 27.669 1.00 19.82 324 VAL A C 1
ATOM 2418 O O . VAL A 1 324 ? 30.239 33.003 27.836 1.00 19.40 324 VAL A O 1
ATOM 2422 N N . GLN A 1 325 ? 32.265 33.985 27.929 1.00 22.16 325 GLN A N 1
ATOM 2423 C CA . GLN A 1 325 ? 31.836 35.244 28.518 1.00 24.20 325 GLN A CA 1
ATOM 2424 C C . GLN A 1 325 ? 30.600 35.895 27.866 1.00 22.60 325 GLN A C 1
ATOM 2425 O O . GLN A 1 325 ? 29.772 36.491 28.549 1.00 21.76 325 GLN A O 1
ATOM 2431 N N . HIS A 1 326 ? 30.511 35.799 26.546 1.00 21.26 326 HIS A N 1
ATOM 2432 C CA . HIS A 1 326 ? 29.418 36.378 25.790 1.00 22.22 326 HIS A CA 1
ATOM 2433 C C . HIS A 1 326 ? 28.054 35.704 26.005 1.00 24.04 326 HIS A C 1
ATOM 2434 O O . HIS A 1 326 ? 27.012 36.295 25.706 1.00 24.42 326 HIS A O 1
ATOM 2441 N N . LEU A 1 327 ? 28.062 34.446 26.443 1.00 25.18 327 LEU A N 1
ATOM 2442 C CA . LEU A 1 327 ? 26.815 33.726 26.682 1.00 26.93 327 LEU A CA 1
ATOM 2443 C C . LEU A 1 327 ? 26.324 33.988 28.102 1.00 27.94 327 LEU A C 1
ATOM 2444 O O . LEU A 1 327 ? 25.251 33.547 28.496 1.00 28.92 327 LEU A O 1
ATOM 2449 N N . LEU A 1 328 ? 27.130 34.703 28.868 1.00 28.32 328 LEU A N 1
ATOM 2450 C CA . LEU A 1 328 ? 26.800 35.049 30.237 1.00 32.72 328 LEU A CA 1
ATOM 2451 C C . LEU A 1 328 ? 26.270 36.480 30.391 1.00 37.29 328 LEU A C 1
ATOM 2452 O O . LEU A 1 328 ? 26.276 37.032 31.500 1.00 40.01 328 LEU A O 1
ATOM 2457 N N . GLY A 1 329 ? 25.838 37.079 29.281 1.00 42.18 329 GLY A N 1
ATOM 2458 C CA . GLY A 1 329 ? 25.315 38.430 29.330 1.00 48.36 329 GLY A CA 1
ATOM 2459 C C . GLY A 1 329 ? 24.207 38.575 30.375 1.00 53.00 329 GLY A C 1
ATOM 2460 O O . GLY A 1 329 ? 24.353 39.418 31.304 1.00 55.77 329 GLY A O 1
#

Foldseek 3Di:
DDAAEEFEEPCLDQLNLLFVLCVLQQLQAHNVHAYAYQYEYAPDPVGQVSNVVSVVVSVVVVRPRHPYYYYDNALLVRQAQHQEYEAADADDDDPPDDPLNRLQRRLVVQLRNLLSNLPGYDLAHAYEYLHPQFQLSLLSSLLSRVSHDQQRRWYFPLLLQVLLLVVLCVQLVHDSVQKFDWWWKFTSALLIRTDQQVIDGPRHRSCVSNVDVVCVVPPSSNCSRCVQVVCCVVPVDGDSNSSSVSVSVQSRCLQAWPPPTKYWIQGADPCAPNQDGSRRMIAIWTHDNNDIDGDDDDDQDPVNVVSNVVRSVVSVVSCVSSVVVSD

B-factor: mean 16.06, std 10.02, range [3.09, 62.95]